Protein AF-A0A453CKX5-F1 (afdb_monomer_lite)

Secondary structure (DSSP, 8-state):
-----------------------PPPPP----------------EEEEEE-TT-TTTGGGHHHHHHHHHHTTEEEEEEE--STTTHHHHHHHHHH-TTEEEEE---GGGGGG--TTHHHHHHHHHHH-TTPEEEEEEEE-STTGGGS-HHHHHHHHHHHHHHHHHTT--EEEEEES-HHHHHHHT-

InterPro domains:
  IPR001130 3'-5' ssDNA/RNA exonuclease TatD-like [PF01026] (46-186)
  IPR001130 3'-5' ssDNA/RNA exonuclease TatD-like [cd01310] (45-186)
  IPR032466 Metal-dependent hydrolase [SSF51556] (45-186)

Organism: Aegilops tauschii subsp. strangulata (NCBI:txid200361)

pLDDT: mean 85.38, std 22.74, range [30.98, 98.88]

Structure (mmCIF, N/CA/C/O backbone):
data_AF-A0A453CKX5-F1
#
_entry.id   AF-A0A453CKX5-F1
#
loop_
_atom_site.group_PDB
_atom_site.id
_atom_site.type_symbol
_atom_site.label_atom_id
_atom_site.label_alt_id
_atom_site.label_comp_id
_atom_site.label_asym_id
_atom_site.label_entity_id
_atom_site.label_seq_id
_atom_site.pdbx_PDB_ins_code
_atom_site.Cartn_x
_atom_site.Cartn_y
_atom_site.Cartn_z
_atom_site.occupancy
_atom_site.B_iso_or_equiv
_atom_site.auth_seq_id
_atom_site.auth_comp_id
_atom_site.auth_asym_id
_atom_site.auth_atom_id
_atom_site.pdbx_PDB_model_num
ATOM 1 N N . ARG A 1 1 ? 61.226 -10.630 -25.013 1.00 39.81 1 ARG A N 1
ATOM 2 C CA . ARG A 1 1 ? 61.732 -11.986 -25.335 1.00 39.81 1 ARG A CA 1
ATOM 3 C C . ARG A 1 1 ? 60.523 -12.729 -25.897 1.00 39.81 1 ARG A C 1
ATOM 5 O O . ARG A 1 1 ? 59.606 -12.939 -25.122 1.00 39.81 1 ARG A O 1
ATOM 12 N N . PHE A 1 2 ? 60.287 -12.655 -27.215 1.00 30.98 2 PHE A N 1
ATOM 13 C CA . PHE A 1 2 ? 60.670 -13.672 -28.228 1.00 30.98 2 PHE A CA 1
ATOM 14 C C . PHE A 1 2 ? 60.181 -15.068 -27.800 1.00 30.98 2 PHE A C 1
ATOM 16 O O . PHE A 1 2 ? 60.522 -15.472 -26.696 1.00 30.98 2 PHE A O 1
ATOM 23 N N . ALA A 1 3 ? 59.402 -15.845 -28.550 1.00 35.91 3 ALA A N 1
ATOM 24 C CA . ALA A 1 3 ? 59.099 -15.933 -29.985 1.00 35.91 3 ALA A CA 1
ATOM 25 C C . ALA A 1 3 ? 57.691 -16.584 -30.115 1.00 35.91 3 ALA A C 1
ATOM 27 O O . ALA A 1 3 ? 57.264 -17.260 -29.184 1.00 35.91 3 ALA A O 1
ATOM 28 N N . ASP A 1 4 ? 56.821 -16.290 -31.078 1.00 34.69 4 ASP A N 1
ATOM 29 C CA . ASP A 1 4 ? 56.919 -16.323 -32.545 1.00 34.69 4 ASP A CA 1
ATOM 30 C C . ASP A 1 4 ? 56.743 -17.736 -33.158 1.00 34.69 4 ASP A C 1
ATOM 32 O O . ASP A 1 4 ? 57.430 -18.683 -32.788 1.00 34.69 4 ASP A O 1
ATOM 36 N N . THR A 1 5 ? 55.773 -17.781 -34.083 1.00 35.19 5 THR A N 1
ATOM 37 C CA . THR A 1 5 ? 55.596 -18.625 -35.283 1.00 35.19 5 THR A CA 1
ATOM 38 C C . THR A 1 5 ? 55.630 -20.161 -35.237 1.00 35.19 5 THR A C 1
ATOM 40 O O . THR A 1 5 ? 56.613 -20.802 -34.892 1.00 35.19 5 THR A O 1
ATOM 43 N N . THR A 1 6 ? 54.599 -20.772 -35.838 1.00 34.50 6 THR A N 1
ATOM 44 C CA . THR A 1 6 ? 54.775 -21.490 -37.120 1.00 34.50 6 THR A CA 1
ATOM 45 C C . THR A 1 6 ? 53.438 -21.725 -37.827 1.00 34.50 6 THR A C 1
ATOM 47 O O . THR A 1 6 ? 52.453 -22.175 -37.248 1.00 34.50 6 THR A O 1
ATOM 50 N N . LEU A 1 7 ? 53.432 -21.357 -39.106 1.00 32.56 7 LEU A N 1
ATOM 51 C CA . LEU A 1 7 ? 52.372 -21.498 -40.094 1.00 32.56 7 LEU A CA 1
ATOM 52 C C . LEU A 1 7 ? 52.847 -22.525 -41.130 1.00 32.56 7 LEU A C 1
ATOM 54 O O . LEU A 1 7 ? 54.024 -22.522 -41.478 1.00 32.56 7 LEU A O 1
ATOM 58 N N . ALA A 1 8 ? 51.878 -23.269 -41.663 1.00 33.91 8 ALA A N 1
ATOM 59 C CA . ALA A 1 8 ? 51.849 -23.921 -42.973 1.00 33.91 8 ALA A CA 1
ATOM 60 C C . ALA A 1 8 ? 52.819 -25.083 -43.261 1.00 33.91 8 ALA A C 1
ATOM 62 O O . ALA A 1 8 ? 54.030 -24.917 -43.313 1.00 33.91 8 ALA A O 1
ATOM 63 N N . ASP A 1 9 ? 52.240 -26.216 -43.664 1.00 34.16 9 ASP A N 1
ATOM 64 C CA . ASP A 1 9 ? 52.677 -26.868 -44.897 1.00 34.16 9 ASP A CA 1
ATOM 65 C C . ASP A 1 9 ? 51.483 -27.535 -45.602 1.00 34.16 9 ASP A C 1
ATOM 67 O O . ASP A 1 9 ? 50.367 -27.622 -45.090 1.00 34.16 9 ASP A O 1
ATOM 71 N N . SER A 1 10 ? 51.727 -27.898 -46.842 1.00 32.69 10 SER A N 1
ATOM 72 C CA . SER A 1 10 ? 50.895 -27.755 -48.009 1.00 32.69 10 SER A CA 1
ATOM 73 C C . SER A 1 10 ? 50.654 -29.106 -48.677 1.00 32.69 10 SER A C 1
ATOM 75 O O . SER A 1 10 ? 51.338 -30.090 -48.424 1.00 32.69 10 SER A O 1
ATOM 77 N N . SER A 1 11 ? 49.741 -29.089 -49.649 1.00 33.56 11 SER A N 1
ATOM 78 C CA . SER A 1 11 ? 49.715 -29.981 -50.813 1.00 33.56 11 SER A CA 1
ATOM 79 C C . SER A 1 11 ? 49.353 -31.460 -50.592 1.00 33.56 11 SER A C 1
ATOM 81 O O . SER A 1 11 ? 50.118 -32.249 -50.059 1.00 33.56 11 SER A O 1
ATOM 83 N N . HIS A 1 12 ? 48.242 -31.888 -51.197 1.00 36.09 12 HIS A N 1
ATOM 84 C CA . HIS A 1 12 ? 48.311 -32.885 -52.272 1.00 36.09 12 HIS A CA 1
ATOM 85 C C . HIS A 1 12 ? 46.997 -32.932 -53.062 1.00 36.09 12 HIS A C 1
ATOM 87 O O . HIS A 1 12 ? 45.930 -33.239 -52.536 1.00 36.09 12 HIS A O 1
ATOM 93 N N . ARG A 1 13 ? 47.089 -32.628 -54.361 1.00 39.97 13 ARG A N 1
ATOM 94 C CA . ARG A 1 13 ? 46.093 -33.020 -55.364 1.00 39.97 13 ARG A CA 1
ATOM 95 C C . ARG A 1 13 ? 46.428 -34.433 -55.826 1.00 39.97 13 ARG A C 1
ATOM 97 O O . ARG A 1 13 ? 47.558 -34.679 -56.232 1.00 39.97 13 ARG A O 1
ATOM 104 N N . SER A 1 14 ? 45.431 -35.305 -55.909 1.00 39.34 14 SER A N 1
ATOM 105 C CA . SER A 1 14 ? 45.404 -36.350 -56.934 1.00 39.34 14 SER A CA 1
ATOM 106 C C . SER A 1 14 ? 43.957 -36.670 -57.320 1.00 39.34 14 SER A C 1
ATOM 108 O O . SER A 1 14 ? 43.086 -36.856 -56.476 1.00 39.34 14 SER A O 1
ATOM 110 N N . ASN A 1 15 ? 43.705 -36.642 -58.628 1.00 37.97 15 ASN A N 1
ATOM 111 C CA . ASN A 1 15 ? 42.495 -37.132 -59.284 1.00 37.97 15 ASN A CA 1
ATOM 112 C C . ASN A 1 15 ? 42.558 -38.660 -59.369 1.00 37.97 15 ASN A C 1
ATOM 114 O O . ASN A 1 15 ? 43.626 -39.156 -59.710 1.00 37.97 15 ASN A O 1
ATOM 118 N N . LEU A 1 16 ? 41.424 -39.367 -59.241 1.00 39.19 16 LEU A N 1
ATOM 119 C CA . LEU A 1 16 ? 41.146 -40.605 -59.993 1.00 39.19 16 LEU A CA 1
ATOM 120 C C . LEU A 1 16 ? 39.657 -41.024 -59.922 1.00 39.19 16 LEU A C 1
ATOM 122 O O . LEU A 1 16 ? 39.120 -41.354 -58.875 1.00 39.19 16 LEU A O 1
ATOM 126 N N . ARG A 1 17 ? 39.031 -40.959 -61.104 1.00 37.50 17 ARG A N 1
ATOM 127 C CA . ARG A 1 17 ? 37.978 -41.797 -61.722 1.00 37.50 17 ARG A CA 1
ATOM 128 C C . ARG A 1 17 ? 36.964 -42.584 -60.863 1.00 37.50 17 ARG A C 1
ATOM 130 O O . ARG A 1 17 ? 37.284 -43.582 -60.237 1.00 37.50 17 ARG A O 1
ATOM 137 N N . ALA A 1 18 ? 35.702 -42.195 -61.074 1.00 39.00 18 ALA A N 1
ATOM 138 C CA . ALA A 1 18 ? 34.523 -42.990 -61.456 1.00 39.00 18 ALA A CA 1
ATOM 139 C C . ALA A 1 18 ? 34.478 -44.497 -61.120 1.00 39.00 18 ALA A C 1
ATOM 141 O O . ALA A 1 18 ? 35.123 -45.314 -61.774 1.00 39.00 18 ALA A O 1
ATOM 142 N N . GLY A 1 19 ? 33.548 -44.847 -60.226 1.00 37.56 19 GLY A N 1
ATOM 143 C CA . GLY A 1 19 ? 32.952 -46.174 -60.090 1.00 37.56 19 GLY A CA 1
ATOM 144 C C . GLY A 1 19 ? 31.438 -46.033 -59.919 1.00 37.56 19 GLY A C 1
ATOM 145 O O . GLY A 1 19 ? 30.967 -45.356 -59.009 1.00 37.56 19 GLY A O 1
ATOM 146 N N . SER A 1 20 ? 30.681 -46.622 -60.839 1.00 44.03 20 SER A N 1
ATOM 147 C CA . SER A 1 20 ? 29.222 -46.679 -60.870 1.00 44.03 20 SER A CA 1
ATOM 148 C C . SER A 1 20 ? 28.692 -47.676 -59.833 1.00 44.03 20 SER A C 1
ATOM 150 O O . SER A 1 20 ? 28.814 -48.886 -60.004 1.00 44.03 20 SER A O 1
ATOM 152 N N . GLY A 1 21 ? 28.068 -47.169 -58.769 1.00 40.91 21 GLY A N 1
ATOM 153 C CA . GLY A 1 21 ? 27.346 -47.966 -57.775 1.00 40.91 21 GLY A CA 1
ATOM 154 C C . GLY A 1 21 ? 25.851 -47.661 -57.821 1.00 40.91 21 GLY A C 1
ATOM 155 O O . GLY A 1 21 ? 25.441 -46.533 -57.560 1.00 40.91 21 GLY A O 1
ATOM 156 N N . HIS A 1 22 ? 25.041 -48.661 -58.169 1.00 48.62 22 HIS A N 1
ATOM 157 C CA . HIS A 1 22 ? 23.587 -48.622 -58.024 1.00 48.62 22 HIS A CA 1
ATOM 158 C C . HIS A 1 22 ? 23.237 -48.603 -56.528 1.00 48.62 22 HIS A C 1
ATOM 160 O O . HIS A 1 22 ? 23.384 -49.615 -55.848 1.00 48.62 22 HIS A O 1
ATOM 166 N N . GLY A 1 23 ? 22.799 -47.450 -56.020 1.00 39.69 23 GLY A N 1
ATOM 167 C CA . GLY A 1 23 ? 22.287 -47.283 -54.660 1.00 39.69 23 GLY A CA 1
ATOM 168 C C . GLY A 1 23 ? 20.792 -46.990 -54.700 1.00 39.69 23 GLY A C 1
ATOM 169 O O . GLY A 1 23 ? 20.375 -45.936 -55.171 1.00 39.69 23 GLY A O 1
ATOM 170 N N . SER A 1 24 ? 19.995 -47.945 -54.231 1.00 47.75 24 SER A N 1
ATOM 171 C CA . SER A 1 24 ? 18.551 -47.841 -54.017 1.00 47.75 24 SER A CA 1
ATOM 172 C C . SER A 1 24 ? 18.185 -46.592 -53.210 1.00 47.75 24 SER A C 1
ATOM 174 O O . SER A 1 24 ? 18.725 -46.378 -52.124 1.00 47.75 24 SER A O 1
ATOM 176 N N . SER A 1 25 ? 17.255 -45.783 -53.719 1.00 49.22 25 SER A N 1
ATOM 177 C CA . SER A 1 25 ? 16.706 -44.629 -53.003 1.00 49.22 25 SER A CA 1
ATOM 178 C C . SER A 1 25 ? 16.026 -45.062 -51.692 1.00 49.22 25 SER A C 1
ATOM 180 O O . SER A 1 25 ? 15.344 -46.091 -51.683 1.00 49.22 25 SER A O 1
ATOM 182 N N . PRO A 1 26 ? 16.171 -44.306 -50.588 1.00 55.50 26 PRO A N 1
ATOM 183 C CA . PRO A 1 26 ? 15.410 -44.561 -49.370 1.00 55.50 26 PRO A CA 1
ATOM 184 C C . PRO A 1 26 ? 13.920 -44.244 -49.605 1.00 55.50 26 PRO A C 1
ATOM 186 O O . PRO A 1 26 ? 13.600 -43.447 -50.494 1.00 55.50 26 PRO A O 1
ATOM 189 N N . PRO A 1 27 ? 12.990 -44.845 -48.838 1.00 48.53 27 PRO A N 1
ATOM 190 C CA . PRO A 1 27 ? 11.574 -44.526 -48.966 1.00 48.53 27 PRO A CA 1
ATOM 191 C C . PRO A 1 27 ? 11.321 -43.067 -48.548 1.00 48.53 27 PRO A C 1
ATOM 193 O O . PRO A 1 27 ? 12.076 -42.519 -47.739 1.00 48.53 27 PRO A O 1
ATOM 196 N N . PRO A 1 28 ? 10.269 -42.417 -49.073 1.00 46.72 28 PRO A N 1
ATOM 197 C CA . PRO A 1 28 ? 9.946 -41.051 -48.692 1.00 46.72 28 PRO A CA 1
ATOM 198 C C . PRO A 1 28 ? 9.572 -40.993 -47.207 1.00 46.72 28 PRO A C 1
ATOM 200 O O . PRO A 1 28 ? 8.658 -41.680 -46.749 1.00 46.72 28 PRO A O 1
ATOM 203 N N . THR A 1 29 ? 10.270 -40.144 -46.454 1.00 49.12 29 THR A N 1
ATOM 204 C CA . THR A 1 29 ? 9.880 -39.771 -45.095 1.00 49.12 29 THR A CA 1
ATOM 205 C C . THR A 1 29 ? 8.545 -39.035 -45.165 1.00 49.12 29 THR A C 1
ATOM 207 O O . THR A 1 29 ? 8.463 -37.938 -45.717 1.00 49.12 29 THR A O 1
ATOM 210 N N . ILE A 1 30 ? 7.486 -39.630 -44.613 1.00 49.38 30 ILE A N 1
ATOM 211 C CA . ILE A 1 30 ? 6.219 -38.929 -44.397 1.00 49.38 30 ILE A CA 1
ATOM 212 C C . ILE A 1 30 ? 6.459 -37.914 -43.278 1.00 49.38 30 ILE A C 1
ATOM 214 O O . ILE A 1 30 ? 6.489 -38.262 -42.098 1.00 49.38 30 ILE A O 1
ATOM 218 N N . THR A 1 31 ? 6.647 -36.649 -43.644 1.00 50.66 31 THR A N 1
ATOM 219 C CA . THR A 1 31 ? 6.574 -35.543 -42.690 1.00 50.66 31 THR A CA 1
ATOM 220 C C . THR A 1 31 ? 5.117 -35.402 -42.271 1.00 50.66 31 THR A C 1
ATOM 222 O O . THR A 1 31 ? 4.288 -34.912 -43.038 1.00 50.66 31 THR A O 1
ATOM 225 N N . MET A 1 32 ? 4.787 -35.844 -41.058 1.00 44.88 32 MET A N 1
ATOM 226 C CA . MET A 1 32 ? 3.526 -35.476 -40.420 1.00 44.88 32 MET A CA 1
ATOM 227 C C . MET A 1 32 ? 3.537 -33.957 -40.244 1.00 44.88 32 MET A C 1
ATOM 229 O O . MET A 1 32 ? 4.261 -33.431 -39.398 1.00 44.88 32 MET A O 1
ATOM 233 N N . ALA A 1 33 ? 2.773 -33.239 -41.066 1.00 55.50 33 ALA A N 1
ATOM 234 C CA . ALA A 1 33 ? 2.513 -31.830 -40.833 1.00 55.50 33 ALA A CA 1
ATOM 235 C C . ALA A 1 33 ? 1.836 -31.710 -39.463 1.00 55.50 33 ALA A C 1
ATOM 237 O O . ALA A 1 33 ? 0.718 -32.192 -39.271 1.00 55.50 33 ALA A O 1
ATOM 238 N N . GLN A 1 34 ? 2.527 -31.110 -38.493 1.00 49.81 34 GLN A N 1
ATOM 239 C CA . GLN A 1 34 ? 1.886 -30.702 -37.253 1.00 49.81 34 GLN A CA 1
ATOM 240 C C . GLN A 1 34 ? 0.772 -29.728 -37.634 1.00 49.81 34 GLN A C 1
ATOM 242 O O . GLN A 1 34 ? 1.029 -28.686 -38.239 1.00 49.81 34 GLN A O 1
ATOM 247 N N . ALA A 1 35 ? -0.472 -30.096 -37.317 1.00 53.75 35 ALA A N 1
ATOM 248 C CA . ALA A 1 35 ? -1.590 -29.169 -37.389 1.00 53.75 35 ALA A CA 1
ATOM 249 C C . ALA A 1 35 ? -1.187 -27.890 -36.638 1.00 53.75 35 ALA A C 1
ATOM 251 O O . ALA A 1 35 ? -0.563 -28.013 -35.578 1.00 53.75 35 ALA A O 1
ATOM 252 N N . PRO A 1 36 ? -1.496 -26.685 -37.154 1.00 47.75 36 PRO A N 1
ATOM 253 C CA . PRO A 1 36 ? -1.182 -25.460 -36.444 1.00 47.75 36 PRO A CA 1
ATOM 254 C C . PRO A 1 36 ? -1.878 -25.544 -35.091 1.00 47.75 36 PRO A C 1
ATOM 256 O O . PRO A 1 36 ? -3.106 -25.475 -35.002 1.00 47.75 36 PRO A O 1
ATOM 259 N N . GLY A 1 37 ? -1.083 -25.779 -34.043 1.00 51.81 37 GLY A N 1
ATOM 260 C CA . GLY A 1 37 ? -1.556 -25.732 -32.677 1.00 51.81 37 GLY A CA 1
ATOM 261 C C . GLY A 1 37 ? -2.210 -24.376 -32.534 1.00 51.81 37 GLY A C 1
ATOM 262 O O . GLY A 1 37 ? -1.555 -23.356 -32.744 1.00 51.81 37 GLY A O 1
ATOM 263 N N . ARG A 1 38 ? -3.524 -24.373 -32.296 1.00 52.28 38 ARG A N 1
ATOM 264 C CA . ARG A 1 38 ? -4.296 -23.164 -32.034 1.00 52.28 38 ARG A CA 1
ATOM 265 C C . ARG A 1 38 ? -3.499 -22.405 -30.985 1.00 52.28 38 ARG A C 1
ATOM 267 O O . ARG A 1 38 ? -3.404 -22.898 -29.863 1.00 52.28 38 ARG A O 1
ATOM 274 N N . ALA A 1 39 ? -2.851 -21.305 -31.375 1.00 57.59 39 ALA A N 1
ATOM 275 C CA . ALA A 1 39 ? -2.079 -20.499 -30.449 1.00 57.59 39 ALA A CA 1
ATOM 276 C C . ALA A 1 39 ? -3.055 -20.158 -29.332 1.00 57.59 39 ALA A C 1
ATOM 278 O O . ALA A 1 39 ? -4.039 -19.449 -29.565 1.00 57.59 39 ALA A O 1
ATOM 279 N N . ALA A 1 40 ? -2.878 -20.784 -28.167 1.00 57.72 40 ALA A N 1
ATOM 280 C CA . ALA A 1 40 ? -3.646 -20.419 -27.002 1.00 57.72 40 ALA A CA 1
ATOM 281 C C . ALA A 1 40 ? -3.410 -18.920 -26.877 1.00 57.72 40 ALA A C 1
ATOM 283 O O . ALA A 1 40 ? -2.256 -18.496 -26.826 1.00 57.72 40 ALA A O 1
ATOM 284 N N . SER A 1 41 ? -4.476 -18.122 -26.968 1.00 60.62 41 SER A N 1
ATOM 285 C CA . SER A 1 41 ? -4.398 -16.699 -26.664 1.00 60.62 41 SER A CA 1
ATOM 286 C C . SER A 1 41 ? -3.703 -16.620 -25.315 1.00 60.62 41 SER A C 1
ATOM 288 O O . SER A 1 41 ? -4.296 -17.037 -24.321 1.00 60.62 41 SER A O 1
ATOM 290 N N . ALA A 1 42 ? -2.429 -16.224 -25.302 1.00 71.69 42 ALA A N 1
ATOM 291 C CA . ALA A 1 42 ? -1.626 -16.265 -24.095 1.00 71.69 42 ALA A CA 1
ATOM 292 C C . ALA A 1 42 ? -2.324 -15.348 -23.096 1.00 71.69 42 ALA A C 1
ATOM 294 O O . ALA A 1 42 ? -2.422 -14.140 -23.324 1.00 71.69 42 ALA A O 1
ATOM 295 N N . VAL A 1 43 ? -2.917 -15.941 -22.058 1.00 78.81 43 VAL A N 1
ATOM 296 C CA . VAL A 1 43 ? -3.619 -15.182 -21.029 1.00 78.81 43 VAL A CA 1
ATOM 297 C C . VAL A 1 43 ? -2.579 -14.265 -20.406 1.00 78.81 43 VAL A C 1
ATOM 299 O O . VAL A 1 43 ? -1.586 -14.737 -19.857 1.00 78.81 43 VAL A O 1
ATOM 302 N N . ARG A 1 44 ? -2.778 -12.953 -20.541 1.00 90.69 44 ARG A N 1
ATOM 303 C CA . ARG A 1 44 ? -1.949 -11.971 -19.849 1.00 90.69 44 ARG A CA 1
ATOM 304 C C . ARG A 1 44 ? -2.479 -11.818 -18.435 1.00 90.69 44 ARG A C 1
ATOM 306 O O . ARG A 1 44 ? -3.615 -11.390 -18.252 1.00 90.69 44 ARG A O 1
ATOM 313 N N . LEU A 1 45 ? -1.659 -12.198 -17.465 1.00 96.75 45 LEU A N 1
ATOM 314 C CA . LEU A 1 45 ? -1.958 -12.073 -16.045 1.00 96.75 45 LEU A CA 1
ATOM 315 C C . LEU A 1 45 ? -1.461 -10.725 -15.513 1.00 96.75 45 LEU A C 1
ATOM 317 O O . LEU A 1 45 ? -0.507 -10.145 -16.037 1.00 96.75 45 LEU A O 1
ATOM 321 N N . PHE A 1 46 ? -2.115 -10.252 -14.460 1.00 97.19 46 PHE A N 1
ATOM 322 C CA . PHE A 1 46 ? -1.723 -9.095 -13.666 1.00 97.19 46 PHE A CA 1
ATOM 323 C C . PHE A 1 46 ? -1.517 -9.590 -12.238 1.00 97.19 46 PHE A C 1
ATOM 325 O O . PHE A 1 46 ? -2.459 -10.120 -11.648 1.00 97.19 46 PHE A O 1
ATOM 332 N N . ASP A 1 47 ? -0.304 -9.464 -11.706 1.00 97.62 47 ASP A N 1
ATOM 333 C CA . ASP A 1 47 ? -0.099 -9.677 -10.277 1.00 97.62 47 ASP A CA 1
ATOM 334 C C . ASP A 1 47 ? -0.634 -8.447 -9.541 1.00 97.62 47 ASP A C 1
ATOM 336 O O . ASP A 1 47 ? -0.061 -7.358 -9.620 1.00 97.62 47 ASP A O 1
ATOM 340 N N . ALA A 1 48 ? -1.793 -8.618 -8.907 1.00 97.25 48 ALA A N 1
ATOM 341 C CA . ALA A 1 48 ? -2.551 -7.516 -8.340 1.00 97.25 48 ALA A CA 1
ATOM 342 C C . ALA A 1 48 ? -1.981 -6.974 -7.033 1.00 97.25 48 ALA A C 1
ATOM 344 O O . ALA A 1 48 ? -2.376 -5.880 -6.630 1.00 97.25 48 ALA A O 1
ATOM 345 N N . HIS A 1 49 ? -1.092 -7.720 -6.376 1.00 98.31 49 HIS A N 1
ATOM 346 C CA . HIS A 1 49 ? -0.531 -7.309 -5.101 1.00 98.31 49 HIS A CA 1
ATOM 347 C C . HIS A 1 49 ? 0.698 -8.154 -4.745 1.00 98.31 49 HIS A C 1
ATOM 349 O O . HIS A 1 49 ? 0.578 -9.322 -4.374 1.00 98.31 49 HIS A O 1
ATOM 355 N N . CYS A 1 50 ? 1.883 -7.547 -4.784 1.00 98.19 50 CYS A N 1
ATOM 356 C CA . CYS A 1 50 ? 3.124 -8.186 -4.350 1.00 98.19 50 CYS A CA 1
ATOM 357 C C . CYS A 1 50 ? 4.067 -7.195 -3.643 1.00 98.19 50 CYS A C 1
ATOM 359 O O . CYS A 1 50 ? 3.894 -5.982 -3.746 1.00 98.19 50 CYS A O 1
ATOM 361 N N . HIS A 1 51 ? 5.086 -7.716 -2.949 1.00 98.25 51 HIS A N 1
ATOM 362 C CA . HIS A 1 51 ? 6.113 -6.925 -2.249 1.00 98.25 51 HIS A CA 1
ATOM 363 C C . HIS A 1 51 ? 7.513 -7.344 -2.703 1.00 98.25 51 HIS A C 1
ATOM 365 O O . HIS A 1 51 ? 8.280 -7.964 -1.969 1.00 98.25 51 HIS A O 1
ATOM 371 N N . LEU A 1 52 ? 7.843 -7.069 -3.963 1.00 97.94 52 LEU A N 1
ATOM 372 C CA . LEU A 1 52 ? 9.126 -7.472 -4.544 1.00 97.94 52 LEU A CA 1
ATOM 373 C C . LEU A 1 52 ? 10.324 -6.748 -3.909 1.00 97.94 52 LEU A C 1
ATOM 375 O O . LEU A 1 52 ? 11.439 -7.266 -3.950 1.00 97.94 52 LEU A O 1
ATOM 379 N N . GLN A 1 53 ? 10.097 -5.586 -3.292 1.00 97.31 53 GLN A N 1
ATOM 380 C CA . GLN A 1 53 ? 11.100 -4.834 -2.539 1.00 97.31 53 GLN A CA 1
ATOM 381 C C . GLN A 1 53 ? 11.417 -5.435 -1.161 1.00 97.31 53 GLN A C 1
ATOM 383 O O . GLN A 1 53 ? 12.350 -4.976 -0.504 1.00 97.31 53 GLN A O 1
ATOM 388 N N . ASP A 1 54 ? 10.650 -6.429 -0.702 1.00 97.31 54 ASP A N 1
ATOM 389 C CA . ASP A 1 54 ? 10.832 -7.021 0.621 1.00 97.31 54 ASP A CA 1
ATOM 390 C C . ASP A 1 54 ? 12.256 -7.593 0.775 1.00 97.31 54 ASP A C 1
ATOM 392 O O . ASP A 1 54 ? 12.691 -8.386 -0.071 1.00 97.31 54 ASP A O 1
ATOM 396 N N . PRO A 1 55 ? 12.990 -7.265 1.858 1.00 96.12 55 PRO A N 1
ATOM 397 C CA . PRO A 1 55 ? 14.373 -7.703 2.050 1.00 96.12 55 PRO A CA 1
ATOM 398 C C . PRO A 1 55 ? 14.587 -9.218 1.950 1.00 96.12 55 PRO A C 1
ATOM 400 O O . PRO A 1 55 ? 15.671 -9.663 1.575 1.00 96.12 55 PRO A O 1
ATOM 403 N N . ARG A 1 56 ? 13.562 -10.025 2.257 1.00 96.50 56 ARG A N 1
ATOM 404 C CA . ARG A 1 56 ? 13.614 -11.493 2.175 1.00 96.50 56 ARG A CA 1
ATOM 405 C C . ARG A 1 56 ? 13.771 -11.993 0.741 1.00 96.50 56 ARG A C 1
ATOM 407 O O . ARG A 1 56 ? 14.292 -13.089 0.547 1.00 96.50 56 ARG A O 1
ATOM 414 N N . ILE A 1 57 ? 13.317 -11.222 -0.250 1.00 96.38 57 ILE A N 1
ATOM 415 C CA . ILE A 1 57 ? 13.326 -11.611 -1.669 1.00 96.38 57 ILE A CA 1
ATOM 416 C C . ILE A 1 57 ? 13.943 -10.566 -2.605 1.00 96.38 57 ILE A C 1
ATOM 418 O O . ILE A 1 57 ? 14.119 -10.868 -3.783 1.00 96.38 57 ILE A O 1
ATOM 422 N N . ALA A 1 58 ? 14.331 -9.386 -2.113 1.00 95.19 58 ALA A N 1
ATOM 423 C CA . ALA A 1 58 ? 14.833 -8.274 -2.924 1.00 95.19 58 ALA A CA 1
ATOM 424 C C . ALA A 1 58 ? 15.986 -8.680 -3.861 1.00 95.19 58 ALA A C 1
ATOM 426 O O . ALA A 1 58 ? 15.983 -8.344 -5.043 1.00 95.19 58 ALA A O 1
ATOM 427 N N . ALA A 1 59 ? 16.931 -9.496 -3.377 1.00 96.12 59 ALA A N 1
ATOM 428 C CA . ALA A 1 59 ? 18.041 -9.997 -4.195 1.00 96.12 59 ALA A CA 1
ATOM 429 C C . ALA A 1 59 ? 17.588 -10.907 -5.358 1.00 96.12 59 ALA A C 1
ATOM 431 O O . ALA A 1 59 ? 18.267 -11.001 -6.381 1.00 96.12 59 ALA A O 1
ATOM 432 N N . ALA A 1 60 ? 16.444 -11.580 -5.214 1.00 97.12 60 ALA A N 1
ATOM 433 C CA . ALA A 1 60 ? 15.849 -12.442 -6.231 1.00 97.12 60 ALA A CA 1
ATOM 434 C C . ALA A 1 60 ? 14.792 -11.722 -7.088 1.00 97.12 60 ALA A C 1
ATOM 436 O O . ALA A 1 60 ? 14.407 -12.245 -8.133 1.00 97.12 60 ALA A O 1
ATOM 437 N N . ALA A 1 61 ? 14.332 -10.527 -6.706 1.00 96.44 61 ALA A N 1
ATOM 438 C CA . ALA A 1 61 ? 13.247 -9.829 -7.396 1.00 96.44 61 ALA A CA 1
ATOM 439 C C . ALA A 1 61 ? 13.477 -9.677 -8.916 1.00 96.44 61 ALA A C 1
ATOM 441 O O . ALA A 1 61 ? 12.581 -10.052 -9.677 1.00 96.44 61 ALA A O 1
ATOM 442 N N . PRO A 1 62 ? 14.671 -9.285 -9.417 1.00 95.25 62 PRO A N 1
ATOM 443 C CA . PRO A 1 62 ? 14.889 -9.177 -10.860 1.00 95.25 62 PRO A CA 1
ATOM 444 C C . PRO A 1 62 ? 14.736 -10.506 -11.613 1.00 95.25 62 PRO A C 1
ATOM 446 O O . PRO A 1 62 ? 14.286 -10.518 -12.761 1.00 95.25 62 PRO A O 1
ATOM 449 N N . SER A 1 63 ? 15.127 -11.639 -11.015 1.00 96.69 63 SER A N 1
ATOM 450 C CA . SER A 1 63 ? 14.961 -12.953 -11.652 1.00 96.69 63 SER A CA 1
ATOM 451 C C . SER A 1 63 ? 13.515 -13.441 -11.576 1.00 96.69 63 SER A C 1
ATOM 453 O O . SER A 1 63 ? 13.024 -13.987 -12.566 1.00 96.69 63 SER A O 1
ATOM 455 N N . LEU A 1 64 ? 12.817 -13.171 -10.469 1.00 96.69 64 LEU A N 1
ATOM 456 C CA . LEU A 1 64 ? 11.391 -13.460 -10.303 1.00 96.69 64 LEU A CA 1
ATOM 457 C C . LEU A 1 64 ? 10.539 -12.702 -11.328 1.00 96.69 64 LEU A C 1
ATOM 459 O O .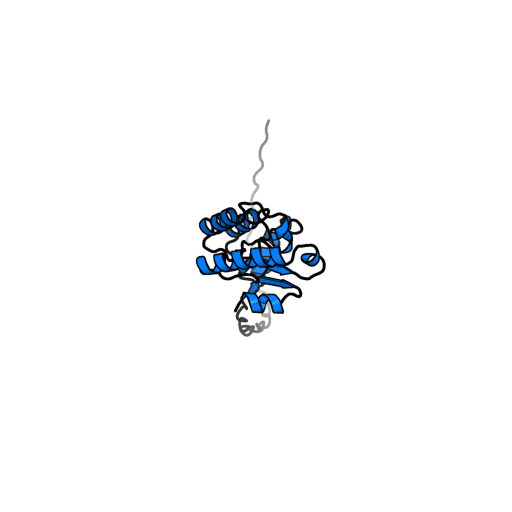 LEU A 1 64 ? 9.732 -13.325 -12.013 1.00 96.69 64 LEU A O 1
ATOM 463 N N . ILE A 1 65 ? 10.780 -11.399 -11.518 1.00 95.75 65 ILE A N 1
ATOM 464 C CA . ILE A 1 65 ? 10.074 -10.574 -12.515 1.00 95.75 65 ILE A CA 1
ATOM 465 C C . ILE A 1 65 ? 10.251 -11.159 -13.919 1.00 95.75 65 ILE A C 1
ATOM 467 O O . ILE A 1 65 ? 9.273 -11.323 -14.652 1.00 95.75 65 ILE A O 1
ATOM 471 N N . ARG A 1 66 ? 11.484 -11.526 -14.302 1.00 94.94 66 ARG A N 1
ATOM 472 C CA . ARG A 1 66 ? 11.755 -12.134 -15.618 1.00 94.94 66 ARG A CA 1
ATOM 473 C C . ARG A 1 66 ? 11.033 -13.469 -15.793 1.00 94.94 66 ARG A C 1
ATOM 475 O O . ARG A 1 66 ? 10.419 -13.687 -16.836 1.00 94.94 66 ARG A O 1
ATOM 482 N N . ALA A 1 67 ? 11.091 -14.346 -14.791 1.00 95.75 67 ALA A N 1
ATOM 483 C CA . ALA A 1 67 ? 10.448 -15.658 -14.843 1.00 95.75 67 ALA A CA 1
ATOM 484 C C . ALA A 1 67 ? 8.914 -15.551 -14.909 1.00 95.75 67 ALA A C 1
ATOM 486 O O . ALA A 1 67 ? 8.278 -16.224 -15.724 1.00 95.75 67 ALA A O 1
ATOM 487 N N . ALA A 1 68 ? 8.321 -14.663 -14.109 1.00 95.69 68 ALA A N 1
ATOM 488 C CA . ALA A 1 68 ? 6.887 -14.392 -14.119 1.00 95.69 68 ALA A CA 1
ATOM 489 C C . ALA A 1 68 ? 6.439 -13.777 -15.456 1.00 95.69 68 ALA A C 1
ATOM 491 O O . ALA A 1 68 ? 5.448 -14.222 -16.038 1.00 95.69 68 ALA A O 1
ATOM 492 N N . THR A 1 69 ? 7.221 -12.842 -16.007 1.00 94.06 69 THR A N 1
ATOM 493 C CA . THR A 1 69 ? 6.959 -12.248 -17.329 1.00 94.06 69 THR A CA 1
ATOM 494 C C . THR A 1 69 ? 6.980 -13.301 -18.437 1.00 94.06 69 THR A C 1
ATOM 496 O O . THR A 1 69 ? 6.062 -13.359 -19.254 1.00 94.06 69 THR A O 1
ATOM 499 N N . ALA A 1 70 ? 7.979 -14.191 -18.436 1.00 93.44 70 ALA A N 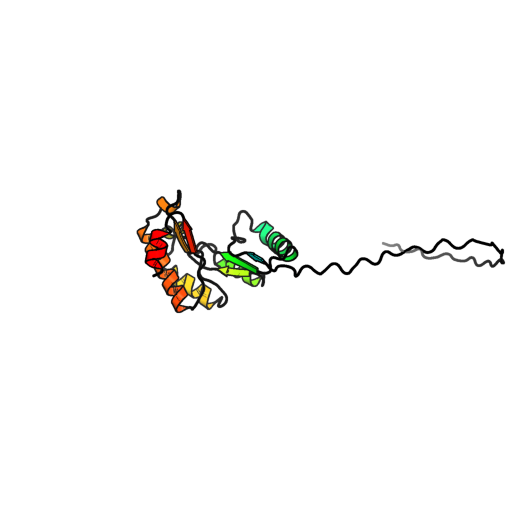1
ATOM 500 C CA . ALA A 1 70 ? 8.068 -15.302 -19.387 1.00 93.44 70 ALA A CA 1
ATOM 501 C C . ALA A 1 70 ? 6.899 -16.299 -19.265 1.00 93.44 70 ALA A C 1
ATOM 503 O O . ALA A 1 70 ? 6.579 -16.994 -20.227 1.00 93.44 70 ALA A O 1
ATOM 504 N N . SER A 1 71 ? 6.243 -16.336 -18.103 1.00 94.00 71 SER A N 1
ATOM 505 C CA . SER A 1 71 ? 5.083 -17.188 -17.817 1.00 94.00 71 SER A CA 1
ATOM 506 C C . SER A 1 71 ? 3.736 -16.499 -18.089 1.00 94.00 71 SER A C 1
ATOM 508 O O . SER A 1 71 ? 2.690 -17.101 -17.860 1.00 94.00 71 SER A O 1
ATOM 510 N N . GLY A 1 72 ? 3.738 -15.255 -18.587 1.00 94.75 72 GLY A N 1
ATOM 511 C CA . GLY A 1 72 ? 2.529 -14.523 -18.982 1.00 94.75 72 GLY A CA 1
ATOM 512 C C . GLY A 1 72 ? 2.059 -13.435 -18.011 1.00 94.75 72 GLY A C 1
ATOM 513 O O . GLY A 1 72 ? 1.040 -12.798 -18.285 1.00 94.75 72 GLY A O 1
ATOM 514 N N . VAL A 1 73 ? 2.779 -13.166 -16.914 1.00 96.88 73 VAL A N 1
ATOM 515 C CA . VAL A 1 73 ? 2.480 -12.028 -16.024 1.00 96.88 73 VAL A CA 1
ATOM 516 C C . VAL A 1 73 ? 2.975 -10.735 -16.671 1.00 96.88 73 VAL A C 1
ATOM 518 O O . VAL A 1 73 ? 4.170 -10.484 -16.763 1.00 96.88 73 VAL A O 1
ATOM 521 N N . GLY A 1 74 ? 2.055 -9.916 -17.175 1.00 95.44 74 GLY A N 1
ATOM 522 C CA . GLY A 1 74 ? 2.396 -8.715 -17.939 1.00 95.44 74 GLY A CA 1
ATOM 523 C C . GLY A 1 74 ? 2.700 -7.485 -17.084 1.00 95.44 74 GLY A C 1
ATOM 524 O O . GLY A 1 74 ? 3.318 -6.540 -17.586 1.00 95.44 74 GLY A O 1
ATOM 525 N N . ARG A 1 75 ? 2.225 -7.464 -15.835 1.00 97.19 75 ARG A N 1
ATOM 526 C CA . ARG A 1 75 ? 2.336 -6.334 -14.909 1.00 97.19 75 ARG A CA 1
ATOM 527 C C . ARG A 1 75 ? 2.247 -6.790 -13.451 1.00 97.19 75 ARG A C 1
ATOM 529 O O . ARG A 1 75 ? 1.640 -7.826 -13.180 1.00 97.19 75 ARG A O 1
ATOM 536 N N . PHE A 1 76 ? 2.800 -5.975 -12.556 1.00 98.44 76 PHE A N 1
ATOM 537 C CA . PHE A 1 76 ? 2.854 -6.212 -11.113 1.00 98.44 76 PHE A CA 1
ATOM 538 C C . PHE A 1 76 ? 2.489 -4.929 -10.369 1.00 98.44 76 PHE A C 1
ATOM 540 O O . PHE A 1 76 ? 3.127 -3.906 -10.600 1.00 98.44 76 PHE A O 1
ATOM 547 N N . ALA A 1 77 ? 1.507 -4.967 -9.473 1.00 98.56 77 ALA A N 1
ATOM 548 C CA . ALA A 1 77 ? 1.315 -3.913 -8.483 1.00 98.56 77 ALA A CA 1
ATOM 549 C C . ALA A 1 77 ? 2.221 -4.202 -7.279 1.00 98.56 77 ALA A C 1
ATOM 551 O O . ALA A 1 77 ? 1.986 -5.154 -6.527 1.00 98.56 77 ALA A O 1
ATOM 552 N N . VAL A 1 78 ? 3.291 -3.419 -7.138 1.00 98.69 78 VAL A N 1
ATOM 553 C CA . VAL A 1 78 ? 4.265 -3.581 -6.052 1.00 98.69 78 VAL A CA 1
ATOM 554 C C . VAL A 1 78 ? 3.922 -2.597 -4.945 1.00 98.69 78 VAL A C 1
ATOM 556 O O . VAL A 1 78 ? 3.988 -1.388 -5.154 1.00 98.69 78 VAL A O 1
ATOM 559 N N . ASN A 1 79 ? 3.544 -3.119 -3.780 1.00 98.69 79 ASN A N 1
ATOM 560 C CA . ASN A 1 79 ? 2.992 -2.330 -2.686 1.00 98.69 79 ASN A CA 1
ATOM 561 C C . ASN A 1 79 ? 4.073 -1.982 -1.673 1.00 98.69 79 ASN A C 1
ATOM 563 O O . ASN A 1 79 ? 4.593 -2.868 -0.987 1.00 98.69 79 ASN A O 1
ATOM 567 N N . GLY A 1 80 ? 4.383 -0.690 -1.576 1.00 98.44 80 GLY A N 1
ATOM 568 C CA . GLY A 1 80 ? 5.069 -0.131 -0.423 1.00 98.44 80 GLY A CA 1
ATOM 569 C C . GLY A 1 80 ? 4.173 -0.208 0.807 1.00 98.44 80 GLY A C 1
ATOM 570 O O . GLY A 1 80 ? 2.947 -0.198 0.699 1.00 98.44 80 GLY A O 1
ATOM 571 N N . THR A 1 81 ? 4.798 -0.310 1.969 1.00 98.38 81 THR A N 1
ATOM 572 C CA . THR A 1 81 ? 4.113 -0.541 3.244 1.00 98.38 81 THR A CA 1
ATOM 573 C C . THR A 1 81 ? 4.353 0.588 4.241 1.00 98.38 81 THR A C 1
ATOM 575 O O . THR A 1 81 ? 3.546 0.781 5.152 1.00 98.38 81 THR A O 1
ATOM 578 N N . SER A 1 82 ? 5.450 1.340 4.098 1.00 98.50 82 SER A N 1
ATOM 579 C CA . SER A 1 82 ? 5.828 2.417 5.018 1.00 98.50 82 SER A CA 1
ATOM 580 C C . SER A 1 82 ? 6.787 3.418 4.368 1.00 98.50 82 SER A C 1
ATOM 582 O O . SER A 1 82 ? 7.410 3.136 3.348 1.00 98.50 82 SER A O 1
ATOM 584 N N . GLU A 1 83 ? 7.012 4.563 5.017 1.00 98.50 83 GLU A N 1
ATOM 585 C CA . GLU A 1 83 ? 7.996 5.572 4.576 1.00 98.50 83 GLU A CA 1
ATOM 586 C C . GLU A 1 83 ? 9.393 4.978 4.297 1.00 98.50 83 GLU A C 1
ATOM 588 O O . GLU A 1 83 ? 10.154 5.481 3.467 1.00 98.50 83 GLU A O 1
ATOM 593 N N . LYS A 1 84 ? 9.725 3.864 4.962 1.00 98.12 84 LYS A N 1
ATOM 594 C CA . LYS A 1 84 ? 11.012 3.174 4.841 1.00 98.12 84 LYS A CA 1
ATOM 595 C C . LYS A 1 84 ? 11.189 2.427 3.522 1.00 98.12 84 LYS A C 1
ATOM 597 O O . LYS A 1 84 ? 12.332 2.159 3.173 1.00 98.12 84 LYS A O 1
ATOM 602 N N . ASP A 1 85 ? 10.125 2.067 2.802 1.00 98.31 85 ASP A N 1
ATOM 603 C CA . ASP A 1 85 ? 10.227 1.223 1.600 1.00 98.31 85 ASP A CA 1
ATOM 604 C C . ASP A 1 85 ? 9.695 1.866 0.311 1.00 98.31 85 ASP A C 1
ATOM 606 O O . ASP A 1 85 ? 10.000 1.373 -0.776 1.00 98.31 85 ASP A O 1
ATOM 610 N N . TRP A 1 86 ? 9.006 3.009 0.386 1.00 98.69 86 TRP A N 1
ATOM 611 C CA . TRP A 1 86 ? 8.488 3.706 -0.800 1.00 98.69 86 TRP A CA 1
ATOM 612 C C . TRP A 1 86 ? 9.574 4.042 -1.830 1.00 98.69 86 TRP A C 1
ATOM 614 O O . TRP A 1 86 ? 9.371 3.865 -3.031 1.00 98.69 86 TRP A O 1
ATOM 624 N N . HIS A 1 87 ? 10.763 4.459 -1.383 1.00 98.56 87 HIS A N 1
ATOM 625 C CA . HIS A 1 87 ? 11.884 4.750 -2.283 1.00 98.56 87 HIS A CA 1
ATOM 626 C C . HIS A 1 87 ? 12.372 3.510 -3.049 1.00 98.56 87 HIS A C 1
ATOM 628 O O . HIS A 1 87 ? 12.731 3.625 -4.220 1.00 98.56 87 HIS A O 1
ATOM 634 N N . LEU A 1 88 ? 12.324 2.327 -2.428 1.00 98.38 88 LEU A N 1
ATOM 635 C CA . LEU A 1 88 ? 12.686 1.063 -3.071 1.00 98.38 88 LEU A CA 1
ATOM 636 C C . LEU A 1 88 ? 11.649 0.675 -4.125 1.00 98.38 88 LEU A C 1
ATOM 638 O O . LEU A 1 88 ? 12.014 0.274 -5.226 1.00 98.38 88 LEU A O 1
ATOM 642 N N . VAL A 1 89 ? 10.359 0.839 -3.816 1.00 98.50 89 VAL A N 1
ATOM 643 C CA . VAL A 1 89 ? 9.264 0.586 -4.768 1.00 98.50 89 VAL A CA 1
ATOM 644 C C . VAL A 1 89 ? 9.353 1.530 -5.966 1.00 98.50 89 VAL A C 1
ATOM 646 O O . VAL A 1 89 ? 9.258 1.085 -7.111 1.00 98.50 89 VAL A O 1
ATOM 649 N N . LYS A 1 90 ? 9.613 2.819 -5.717 1.00 98.50 90 LYS A N 1
ATOM 650 C CA . LYS A 1 90 ? 9.837 3.821 -6.765 1.00 98.50 90 LYS A CA 1
ATOM 651 C C . LYS A 1 90 ? 11.017 3.441 -7.660 1.00 98.50 90 LYS A C 1
ATOM 653 O O . LYS A 1 90 ? 10.869 3.417 -8.880 1.00 98.50 90 LYS A O 1
ATOM 658 N N . GLN A 1 91 ? 12.167 3.115 -7.070 1.00 97.88 91 GLN A N 1
ATOM 659 C CA . GLN A 1 91 ? 13.348 2.683 -7.820 1.00 97.88 91 GLN A CA 1
ATOM 660 C C . GLN A 1 91 ? 13.040 1.438 -8.662 1.00 97.88 91 GLN A C 1
ATOM 662 O O . GLN A 1 91 ? 13.375 1.381 -9.843 1.00 97.88 91 GLN A O 1
ATOM 667 N N . MET A 1 92 ? 12.344 0.459 -8.085 1.00 96.44 92 MET A N 1
ATOM 668 C CA . MET A 1 92 ? 12.004 -0.769 -8.790 1.00 96.44 92 MET A CA 1
ATOM 669 C C . MET A 1 92 ? 11.101 -0.510 -10.006 1.00 96.44 92 MET A C 1
ATOM 671 O O . MET A 1 92 ? 11.307 -1.115 -11.057 1.00 96.44 92 MET A O 1
ATOM 675 N N . ALA A 1 93 ? 10.145 0.418 -9.903 1.00 97.38 93 ALA A N 1
ATOM 676 C CA . ALA A 1 93 ? 9.306 0.832 -11.029 1.00 97.38 93 ALA A CA 1
ATOM 677 C C . ALA A 1 93 ? 10.100 1.533 -12.145 1.00 97.38 93 ALA A C 1
ATOM 679 O O . ALA A 1 93 ? 9.827 1.315 -13.327 1.00 97.38 93 ALA A O 1
ATOM 680 N N . GLN A 1 94 ? 11.126 2.311 -11.787 1.00 96.88 94 GLN A N 1
ATOM 681 C CA . GLN A 1 94 ? 12.032 2.942 -12.754 1.00 96.88 94 GLN A CA 1
ATOM 682 C C . GLN A 1 94 ? 12.894 1.910 -13.500 1.00 96.88 94 GLN A C 1
ATOM 684 O O . GLN A 1 94 ? 13.151 2.061 -14.694 1.00 96.88 94 GLN A O 1
ATOM 689 N N . GLU A 1 95 ? 13.324 0.847 -12.816 1.00 95.94 95 GLU A N 1
ATOM 690 C CA . GLU A 1 95 ? 14.147 -0.227 -13.389 1.00 95.94 95 GLU A CA 1
ATOM 691 C C . GLU A 1 95 ? 13.327 -1.246 -14.200 1.00 95.94 95 GLU A C 1
ATOM 693 O O . GLU A 1 95 ? 13.834 -1.866 -15.142 1.00 95.94 95 GLU A O 1
ATOM 698 N N . HIS A 1 96 ? 12.050 -1.425 -13.857 1.00 95.38 96 HIS A N 1
ATOM 699 C CA . HIS A 1 96 ? 11.182 -2.442 -14.439 1.00 95.38 96 HIS A CA 1
ATOM 700 C C . HIS A 1 96 ? 9.831 -1.850 -14.880 1.00 95.38 96 HIS A C 1
ATOM 702 O O . HIS A 1 96 ? 8.880 -1.849 -14.101 1.00 95.38 96 HIS A O 1
ATOM 708 N N . PRO A 1 97 ? 9.661 -1.488 -16.170 1.00 93.31 97 PRO A N 1
ATOM 709 C CA . PRO A 1 97 ? 8.423 -0.882 -16.694 1.00 93.31 97 PRO A CA 1
ATOM 710 C C . PRO A 1 97 ? 7.147 -1.740 -16.583 1.00 93.31 97 PRO A C 1
ATOM 712 O O . PRO A 1 97 ? 6.055 -1.293 -16.935 1.00 93.31 97 PRO A O 1
ATOM 715 N N . ALA A 1 98 ? 7.272 -3.007 -16.177 1.00 94.94 98 ALA A N 1
ATOM 716 C CA . ALA A 1 98 ? 6.134 -3.872 -15.881 1.00 94.94 98 ALA A CA 1
ATOM 717 C C . ALA A 1 98 ? 5.529 -3.601 -14.490 1.00 94.94 98 ALA A C 1
ATOM 719 O O . ALA A 1 98 ? 4.440 -4.091 -14.195 1.00 94.94 98 ALA A O 1
ATOM 720 N N . ILE A 1 99 ? 6.217 -2.855 -13.632 1.00 97.81 99 ILE A N 1
ATOM 721 C CA . ILE A 1 99 ? 5.765 -2.554 -12.279 1.00 97.81 99 ILE A CA 1
ATOM 722 C C . ILE A 1 99 ? 4.903 -1.299 -12.289 1.00 97.81 99 ILE A C 1
ATOM 724 O O . ILE A 1 99 ? 5.250 -0.285 -12.886 1.00 97.81 99 ILE A O 1
ATOM 728 N N . ILE A 1 100 ? 3.779 -1.389 -11.591 1.00 98.44 100 ILE A N 1
ATOM 729 C CA . ILE A 1 100 ? 2.978 -0.257 -11.154 1.00 98.44 100 ILE A CA 1
ATOM 730 C C . ILE A 1 100 ? 3.321 -0.059 -9.674 1.00 98.44 100 ILE A C 1
ATOM 732 O O . ILE A 1 100 ? 3.007 -0.942 -8.868 1.00 98.44 100 ILE A O 1
ATOM 736 N N . PRO A 1 101 ? 4.006 1.034 -9.304 1.00 98.69 101 PRO A N 1
ATOM 737 C CA . PRO A 1 101 ? 4.330 1.290 -7.910 1.00 98.69 101 PRO A CA 1
ATOM 738 C C . PRO A 1 101 ? 3.055 1.645 -7.141 1.00 98.69 101 PRO A C 1
ATOM 740 O O . PRO A 1 101 ? 2.199 2.377 -7.644 1.00 98.69 101 PRO A O 1
ATOM 743 N N . CYS A 1 102 ? 2.918 1.139 -5.921 1.00 98.88 102 CYS A N 1
ATOM 744 C CA . CYS A 1 102 ? 1.901 1.593 -4.981 1.00 98.88 102 CYS A CA 1
ATOM 745 C C . CYS A 1 102 ? 2.585 2.175 -3.743 1.00 98.88 102 CYS A C 1
ATOM 747 O O . CYS A 1 102 ? 3.512 1.564 -3.202 1.00 98.88 102 CYS A O 1
ATOM 749 N N . PHE A 1 103 ? 2.139 3.360 -3.321 1.00 98.88 103 PHE A N 1
ATOM 750 C CA . PHE A 1 103 ? 2.613 4.005 -2.098 1.00 98.88 103 PHE A CA 1
ATOM 751 C C . PHE A 1 103 ? 1.471 4.159 -1.105 1.00 98.88 103 PHE A C 1
ATOM 753 O O . PHE A 1 103 ? 0.416 4.713 -1.425 1.00 98.88 103 PHE A O 1
ATOM 760 N N . GLY A 1 104 ? 1.700 3.680 0.108 1.00 98.69 104 GLY A N 1
ATOM 761 C CA . GLY A 1 104 ? 0.753 3.758 1.200 1.00 98.69 104 GLY A CA 1
ATOM 762 C C . GLY A 1 104 ? 1.388 3.336 2.515 1.00 98.69 104 GLY A C 1
ATOM 763 O O . GLY A 1 104 ? 2.457 2.718 2.550 1.00 98.69 104 GLY A O 1
ATOM 764 N N . LEU A 1 105 ? 0.740 3.734 3.599 1.00 98.88 105 LEU A N 1
ATOM 765 C CA . LEU A 1 105 ? 1.084 3.352 4.955 1.00 98.88 105 LEU A CA 1
ATOM 766 C C . LEU A 1 105 ? 0.142 2.229 5.397 1.00 98.88 105 LEU A C 1
ATOM 768 O O . LEU A 1 105 ? -1.053 2.459 5.614 1.00 98.88 105 LEU A O 1
ATOM 772 N N . HIS A 1 106 ? 0.697 1.025 5.523 1.00 98.75 106 HIS A N 1
ATOM 773 C CA . HIS A 1 106 ? -0.009 -0.169 5.974 1.00 98.75 106 HIS A CA 1
ATOM 774 C C . HIS A 1 106 ? -0.396 -0.034 7.459 1.00 98.75 106 HIS A C 1
ATOM 776 O O . HIS A 1 106 ? 0.398 0.508 8.238 1.00 98.75 106 HIS A O 1
ATOM 782 N N . PRO A 1 107 ? -1.549 -0.579 7.909 1.00 98.62 107 PRO A N 1
ATOM 783 C CA . PRO A 1 107 ? -1.996 -0.500 9.303 1.00 98.62 107 PRO A CA 1
ATOM 784 C C . PRO A 1 107 ? -0.952 -0.942 10.329 1.00 98.62 107 PRO A C 1
ATOM 786 O O . PRO A 1 107 ? -0.948 -0.425 11.440 1.00 98.62 107 PRO A O 1
ATOM 789 N N . TRP A 1 108 ? -0.048 -1.863 9.975 1.00 98.50 108 TRP A N 1
ATOM 790 C CA . TRP A 1 108 ? 1.008 -2.314 10.892 1.00 98.50 108 TRP A CA 1
ATOM 791 C C . TRP A 1 108 ? 2.054 -1.246 11.216 1.00 98.50 108 TRP A C 1
ATOM 793 O O . TRP A 1 108 ? 2.636 -1.261 12.295 1.00 98.50 108 TRP A O 1
ATOM 803 N N . TRP A 1 109 ? 2.286 -0.320 10.291 1.00 98.50 109 TRP A N 1
ATOM 804 C CA . TRP A 1 109 ? 3.330 0.695 10.407 1.00 98.50 109 TRP A CA 1
ATOM 805 C C . TRP A 1 109 ? 2.790 2.051 10.864 1.00 98.50 109 TRP A C 1
ATOM 807 O O . TRP A 1 109 ? 3.560 2.995 11.017 1.00 98.50 109 TRP A O 1
ATOM 817 N N . VAL A 1 110 ? 1.485 2.143 11.139 1.00 98.44 110 VAL A N 1
ATOM 818 C CA . VAL A 1 110 ? 0.828 3.351 11.654 1.00 98.44 110 VAL A CA 1
ATOM 819 C C . VAL A 1 110 ? 1.554 3.943 12.870 1.00 98.44 110 VAL A C 1
ATOM 821 O O . VAL A 1 110 ? 1.822 5.144 12.835 1.00 98.44 110 VAL A O 1
ATOM 824 N N . PRO A 1 111 ? 1.962 3.171 13.899 1.00 98.25 111 PRO A N 1
ATOM 825 C CA . PRO A 1 111 ? 2.654 3.740 15.061 1.00 98.25 111 PRO A CA 1
ATOM 826 C C . PRO A 1 111 ? 4.043 4.318 14.761 1.00 98.25 111 PRO A C 1
ATOM 828 O O . PRO A 1 111 ? 4.576 5.075 15.567 1.00 98.25 111 PRO A O 1
ATOM 831 N N . GLU A 1 112 ? 4.653 3.942 13.634 1.00 97.88 112 GLU A N 1
ATOM 832 C CA . GLU A 1 112 ? 6.005 4.363 13.248 1.00 97.88 112 GLU A CA 1
ATOM 833 C C . GLU A 1 112 ? 6.015 5.547 12.274 1.00 97.88 112 GLU A C 1
ATOM 835 O O . GLU A 1 112 ? 7.093 5.994 11.876 1.00 97.88 112 GLU A O 1
ATOM 840 N N . ARG A 1 113 ? 4.835 6.053 11.892 1.00 98.31 113 ARG A N 1
ATOM 841 C CA . ARG A 1 113 ? 4.701 7.183 10.969 1.00 98.31 113 ARG A CA 1
ATOM 842 C C . ARG A 1 113 ? 5.381 8.431 11.521 1.00 98.31 113 ARG A C 1
ATOM 844 O O . ARG A 1 113 ? 5.228 8.773 12.697 1.00 98.31 113 ARG A O 1
ATOM 851 N N . SER A 1 114 ? 6.107 9.137 10.666 1.00 98.44 114 SER A N 1
ATOM 852 C CA . SER A 1 114 ? 6.635 10.455 11.000 1.00 98.44 114 SER A CA 1
ATOM 853 C C . SER A 1 114 ? 5.496 11.483 11.109 1.00 98.44 114 SER A C 1
ATOM 855 O O . SER A 1 114 ? 4.411 11.251 10.581 1.00 98.44 114 SER A O 1
ATOM 857 N N . PRO A 1 115 ? 5.695 12.645 11.755 1.00 98.00 115 PRO A N 1
ATOM 858 C CA . PRO A 1 115 ? 4.710 13.732 11.720 1.00 98.00 115 PRO A CA 1
ATOM 859 C C . PRO A 1 115 ? 4.390 14.230 10.299 1.00 98.00 115 PRO A C 1
ATOM 861 O O . PRO A 1 115 ? 3.266 14.657 10.043 1.00 98.00 115 PRO A O 1
ATOM 864 N N . ASP A 1 116 ? 5.351 14.105 9.376 1.00 98.06 116 ASP A N 1
ATOM 865 C CA . ASP A 1 116 ? 5.299 14.634 8.007 1.00 98.06 116 ASP A CA 1
ATOM 866 C C . ASP A 1 116 ? 4.990 13.539 6.961 1.00 98.06 116 ASP A C 1
ATOM 868 O O . ASP A 1 116 ? 5.195 13.720 5.756 1.00 98.06 116 ASP A O 1
ATOM 872 N N . TRP A 1 117 ? 4.497 12.375 7.402 1.00 98.56 117 TRP A N 1
ATOM 873 C CA . TRP A 1 117 ? 4.286 11.202 6.546 1.00 98.56 117 TRP A CA 1
ATOM 874 C C . TRP A 1 117 ? 3.344 11.480 5.363 1.00 98.56 117 TRP A C 1
ATOM 876 O O . TRP A 1 117 ? 3.562 10.967 4.266 1.00 98.56 117 TRP A O 1
ATOM 886 N N . MET A 1 118 ? 2.317 12.317 5.559 1.00 98.62 118 MET A N 1
ATOM 887 C CA . MET A 1 118 ? 1.380 12.704 4.495 1.00 98.62 118 MET A CA 1
ATOM 888 C C . MET A 1 118 ? 2.032 13.596 3.442 1.00 98.62 118 MET A C 1
ATOM 890 O O . MET A 1 118 ? 1.771 13.420 2.252 1.00 98.62 118 MET A O 1
ATOM 894 N N . ASP A 1 119 ? 2.882 14.534 3.858 1.00 98.62 119 ASP A N 1
ATOM 895 C CA . ASP A 1 119 ? 3.597 15.412 2.930 1.00 98.62 119 ASP A CA 1
ATOM 896 C C . ASP A 1 119 ? 4.611 14.603 2.118 1.00 98.62 119 ASP A C 1
ATOM 898 O O . ASP A 1 119 ? 4.684 14.735 0.894 1.00 98.62 119 ASP A O 1
ATOM 902 N N . SER A 1 120 ? 5.299 13.672 2.782 1.00 98.44 120 SER A N 1
ATOM 903 C CA . SER A 1 120 ? 6.185 12.705 2.133 1.00 98.44 120 SER A CA 1
ATOM 904 C C . SER A 1 120 ? 5.425 11.847 1.116 1.00 98.44 120 SER A C 1
ATOM 906 O O . SER A 1 120 ? 5.846 11.730 -0.034 1.00 98.44 120 SER A O 1
ATOM 908 N N . LEU A 1 121 ? 4.261 11.302 1.486 1.00 98.75 121 LEU A N 1
ATOM 909 C CA . LEU A 1 121 ? 3.430 10.504 0.581 1.00 98.75 121 LEU A CA 1
ATOM 910 C C . LEU A 1 121 ? 2.983 11.315 -0.648 1.00 98.75 121 LEU A C 1
ATOM 912 O O . LEU A 1 121 ? 3.095 10.841 -1.780 1.00 98.75 121 LEU A O 1
ATOM 916 N N . ARG A 1 122 ? 2.542 12.566 -0.455 1.00 98.75 122 ARG A N 1
ATOM 917 C CA . ARG A 1 122 ? 2.180 13.481 -1.553 1.00 98.75 122 ARG A CA 1
ATOM 918 C C . ARG A 1 122 ? 3.363 13.768 -2.478 1.00 98.75 122 ARG A C 1
ATOM 920 O O . ARG A 1 122 ? 3.180 13.814 -3.696 1.00 98.75 122 ARG A O 1
ATOM 927 N N . GLN A 1 123 ? 4.569 13.920 -1.932 1.00 98.69 123 GLN A N 1
ATOM 928 C CA . GLN A 1 123 ? 5.778 14.093 -2.734 1.00 98.69 123 GLN A CA 1
ATOM 929 C C . GLN A 1 123 ? 6.030 12.879 -3.641 1.00 98.69 123 GLN A C 1
ATOM 931 O O . GLN A 1 123 ? 6.282 13.057 -4.833 1.00 98.69 123 GLN A O 1
ATOM 936 N N . PHE A 1 124 ? 5.883 11.653 -3.129 1.00 98.69 124 PHE A N 1
ATOM 937 C CA . PHE A 1 124 ? 6.034 10.440 -3.940 1.00 98.69 124 PHE A CA 1
ATOM 938 C C . PHE A 1 124 ? 5.059 10.387 -5.124 1.00 98.69 124 PHE A C 1
ATOM 940 O O . PHE A 1 124 ? 5.470 10.019 -6.228 1.00 98.69 124 PHE A O 1
ATOM 947 N N . PHE A 1 125 ? 3.803 10.806 -4.931 1.00 98.62 125 PHE A N 1
ATOM 948 C CA . PHE A 1 125 ? 2.817 10.897 -6.016 1.00 98.62 125 PHE A CA 1
ATOM 949 C C . PHE A 1 125 ? 3.124 12.000 -7.031 1.00 98.62 125 PHE A C 1
ATOM 951 O O . PHE A 1 125 ? 2.915 11.798 -8.226 1.00 98.62 125 PHE A O 1
ATOM 958 N N . SER A 1 126 ? 3.647 13.143 -6.582 1.00 98.38 126 SER A N 1
ATOM 959 C CA . SER A 1 126 ? 4.102 14.217 -7.476 1.00 98.38 126 SER A CA 1
ATOM 960 C C . SER A 1 126 ? 5.246 13.746 -8.383 1.00 98.38 126 SER A C 1
ATOM 962 O O . SER A 1 126 ? 5.271 14.025 -9.580 1.00 98.38 126 SER A O 1
ATOM 964 N N . GLU A 1 127 ? 6.179 12.976 -7.821 1.00 98.25 127 GLU A N 1
ATOM 965 C CA . GLU A 1 127 ? 7.348 12.461 -8.535 1.00 98.25 127 GLU A CA 1
ATOM 966 C C . GLU A 1 127 ? 7.064 11.196 -9.361 1.00 98.25 127 GLU A C 1
ATOM 968 O O . GLU A 1 127 ? 7.876 10.842 -10.217 1.00 98.25 127 GLU A O 1
ATOM 973 N N . THR A 1 128 ? 5.946 10.511 -9.101 1.00 98.19 128 THR A N 1
ATOM 974 C CA . THR A 1 128 ? 5.582 9.229 -9.731 1.00 98.19 128 THR A CA 1
ATOM 975 C C . THR A 1 128 ? 4.088 9.216 -10.100 1.00 98.19 128 THR A C 1
ATOM 977 O O . THR A 1 128 ? 3.282 8.545 -9.445 1.00 98.19 128 THR A O 1
ATOM 980 N N . PRO A 1 129 ? 3.670 9.976 -11.130 1.00 96.81 129 PRO A N 1
ATOM 981 C CA . PRO A 1 129 ? 2.2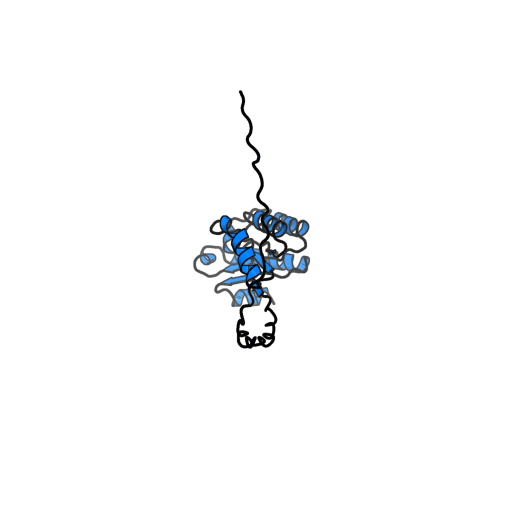54 10.171 -11.444 1.00 96.81 129 PRO A CA 1
ATOM 982 C C . PRO A 1 129 ? 1.493 8.897 -11.834 1.00 96.81 129 PRO A C 1
ATOM 984 O O . PRO A 1 129 ? 0.267 8.899 -11.817 1.00 96.81 129 PRO A O 1
ATOM 987 N N . GLU A 1 130 ? 2.170 7.818 -12.215 1.00 96.12 130 GLU A N 1
ATOM 988 C CA . GLU A 1 130 ? 1.590 6.514 -12.554 1.00 96.12 130 GLU A CA 1
ATOM 989 C C . GLU A 1 130 ? 1.279 5.630 -11.337 1.00 96.12 130 GLU A C 1
ATOM 991 O O . GLU A 1 130 ? 0.645 4.584 -11.496 1.00 96.12 130 GLU A O 1
ATOM 996 N N . ALA A 1 131 ? 1.713 6.032 -10.139 1.00 98.50 131 ALA A N 1
ATOM 997 C CA . ALA A 1 131 ? 1.536 5.247 -8.926 1.00 98.50 131 ALA A CA 1
ATOM 998 C C . ALA A 1 131 ? 0.061 5.117 -8.507 1.00 98.50 131 ALA A C 1
ATOM 1000 O O . ALA A 1 131 ? -0.764 6.008 -8.741 1.00 98.50 131 ALA A O 1
ATOM 1001 N N . ALA A 1 132 ? -0.249 4.008 -7.838 1.00 98.69 132 ALA A N 1
ATOM 1002 C CA . ALA A 1 132 ? -1.510 3.786 -7.134 1.00 98.69 132 ALA A CA 1
ATOM 1003 C C . ALA A 1 132 ? -1.352 4.037 -5.625 1.00 98.69 132 ALA A C 1
ATOM 1005 O O . ALA A 1 132 ? -0.237 4.046 -5.100 1.00 98.69 132 ALA A O 1
ATOM 1006 N N . VAL A 1 133 ? -2.465 4.222 -4.913 1.00 98.81 133 VAL A N 1
ATOM 1007 C CA . VAL A 1 133 ? -2.449 4.320 -3.447 1.00 98.81 133 VAL A CA 1
ATOM 1008 C C . VAL A 1 133 ? -2.428 2.924 -2.849 1.00 98.81 133 VAL A C 1
ATOM 1010 O O . VAL A 1 133 ? -3.213 2.065 -3.243 1.00 98.81 133 VAL A O 1
ATOM 1013 N N . GLY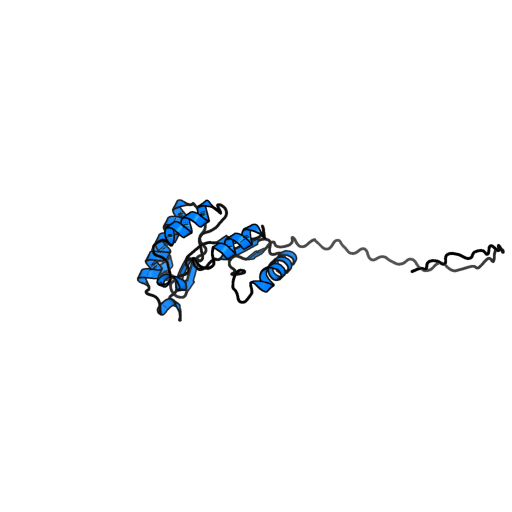 A 1 134 ? -1.543 2.697 -1.888 1.00 95.38 134 GLY A N 1
ATOM 1014 C CA . GLY A 1 134 ? -1.502 1.479 -1.095 1.00 95.38 134 GLY A CA 1
ATOM 1015 C C . GLY A 1 134 ? -0.110 0.848 -0.945 1.00 95.38 134 GLY A C 1
ATOM 1016 O O . GLY A 1 134 ? 0.844 1.256 -1.588 1.00 95.38 134 GLY A O 1
ATOM 1017 N N . GLU A 1 135 ? 0.034 -0.155 -0.090 1.00 97.56 135 GLU A N 1
ATOM 1018 C CA . GLU A 1 135 ? -1.087 -0.745 0.646 1.00 97.56 135 GLU A CA 1
ATOM 1019 C C . GLU A 1 135 ? -1.520 0.106 1.851 1.00 97.56 135 GLU A C 1
ATOM 1021 O O . GLU A 1 135 ? -0.709 0.723 2.538 1.00 97.56 135 GLU A O 1
ATOM 1026 N N . THR A 1 136 ? -2.829 0.175 2.080 1.00 98.69 136 THR A N 1
ATOM 1027 C CA . THR A 1 136 ? -3.446 0.871 3.219 1.00 98.69 136 THR A CA 1
ATOM 1028 C C . THR A 1 136 ? -4.728 0.151 3.616 1.00 98.69 136 THR A C 1
ATOM 1030 O O . THR A 1 136 ? -5.304 -0.564 2.798 1.00 98.69 136 THR A O 1
ATOM 1033 N N . GLY A 1 137 ? -5.194 0.300 4.853 1.00 98.56 137 GLY A N 1
ATOM 1034 C CA . GLY A 1 137 ? -6.453 -0.298 5.281 1.00 98.56 137 GLY A CA 1
ATOM 1035 C C . GLY A 1 137 ? -6.486 -0.662 6.753 1.00 98.56 137 GLY A C 1
ATOM 1036 O O . GLY A 1 137 ? -5.909 0.029 7.587 1.00 98.56 137 GLY A O 1
ATOM 1037 N N . LEU A 1 138 ? -7.188 -1.750 7.069 1.00 98.75 138 LEU A N 1
ATOM 1038 C CA . LEU A 1 138 ? -7.570 -2.112 8.431 1.00 98.75 138 LEU A CA 1
ATOM 1039 C C . LEU A 1 138 ? -7.188 -3.555 8.762 1.00 98.75 138 LEU A C 1
ATOM 1041 O O . LEU A 1 138 ? -7.508 -4.493 8.025 1.00 98.75 138 LEU A O 1
ATOM 1045 N N . ASP A 1 139 ? -6.578 -3.755 9.925 1.00 98.69 139 ASP A N 1
ATOM 1046 C CA . ASP A 1 139 ? -6.150 -5.060 10.410 1.00 98.69 139 ASP A CA 1
ATOM 1047 C C . ASP A 1 139 ? -6.570 -5.285 11.872 1.00 98.69 139 ASP A C 1
ATOM 1049 O O . ASP A 1 139 ? -6.031 -4.706 12.815 1.00 98.69 139 ASP A O 1
ATOM 1053 N N . LYS A 1 140 ? -7.531 -6.196 12.061 1.00 98.38 140 LYS A N 1
ATOM 1054 C CA . LYS A 1 140 ? -7.945 -6.756 13.361 1.00 98.38 140 LYS A CA 1
ATOM 1055 C C . LYS A 1 140 ? -7.441 -8.196 13.543 1.00 98.38 140 LYS A C 1
ATOM 1057 O O . LYS A 1 140 ? -8.051 -8.998 14.256 1.00 98.38 140 LYS A O 1
ATOM 1062 N N . GLY A 1 141 ? -6.377 -8.577 12.848 1.00 97.94 141 GLY A N 1
ATOM 1063 C CA . GLY A 1 141 ? -5.640 -9.830 12.976 1.00 97.94 141 GLY A CA 1
ATOM 1064 C C . GLY A 1 141 ? -4.781 -9.886 14.242 1.00 97.94 141 GLY A C 1
ATOM 1065 O O . GLY A 1 141 ? -4.950 -9.100 15.168 1.00 97.94 141 GLY A O 1
ATOM 1066 N N . SER A 1 142 ? -3.878 -10.864 14.327 1.00 97.06 142 SER A N 1
ATOM 1067 C CA . SER A 1 142 ? -3.035 -11.050 15.519 1.00 97.06 142 SER A CA 1
ATOM 1068 C C . SER A 1 142 ? -2.080 -9.881 15.752 1.00 97.06 142 SER A C 1
ATOM 1070 O O . SER A 1 142 ? -1.961 -9.436 16.888 1.00 97.06 142 SER A O 1
ATOM 1072 N N . HIS A 1 143 ? -1.431 -9.386 14.694 1.00 95.94 143 HIS A N 1
ATOM 1073 C CA . HIS A 1 143 ? -0.534 -8.234 14.777 1.00 95.94 143 HIS A CA 1
ATOM 1074 C C . HIS A 1 143 ? -1.313 -6.915 14.787 1.00 95.94 143 HIS A C 1
ATOM 1076 O O . HIS A 1 143 ? -1.101 -6.100 15.669 1.00 95.94 143 HIS A O 1
ATOM 1082 N N . GLY A 1 144 ? -2.293 -6.728 13.894 1.00 95.88 144 GLY A N 1
ATOM 1083 C CA . GLY A 1 144 ? -3.055 -5.475 13.832 1.00 95.88 144 GLY A CA 1
ATOM 1084 C C . GLY A 1 144 ? -3.770 -5.100 15.138 1.00 95.88 144 GLY A C 1
ATOM 1085 O O . GLY A 1 144 ? -3.864 -3.927 15.473 1.00 95.88 144 GLY A O 1
ATOM 1086 N N . LYS A 1 145 ? -4.180 -6.080 15.958 1.00 96.06 145 LYS A N 1
ATOM 1087 C CA . LYS A 1 145 ? -4.758 -5.823 17.292 1.00 96.06 145 LYS A CA 1
ATOM 1088 C C . LYS A 1 145 ? -3.794 -5.208 18.309 1.00 96.06 145 LYS A C 1
ATOM 1090 O O . LYS A 1 145 ? -4.259 -4.770 19.358 1.00 96.06 145 LYS A O 1
ATOM 1095 N N . THR A 1 146 ? -2.484 -5.219 18.063 1.00 97.69 146 THR A N 1
ATOM 1096 C CA . THR A 1 146 ? -1.515 -4.540 18.939 1.00 97.69 146 THR A CA 1
ATOM 1097 C C . THR A 1 146 ? -1.413 -3.045 18.642 1.00 97.69 146 THR A C 1
ATOM 1099 O O . THR A 1 146 ? -0.670 -2.349 19.325 1.00 97.69 146 THR A O 1
ATOM 1102 N N . ILE A 1 147 ? -2.127 -2.563 17.626 1.00 98.19 147 ILE A N 1
ATOM 1103 C CA . ILE A 1 147 ? -2.124 -1.181 17.153 1.00 98.19 147 ILE A CA 1
ATOM 1104 C C . ILE A 1 147 ? -3.494 -0.585 17.437 1.00 98.19 147 ILE A C 1
ATOM 1106 O O . ILE A 1 147 ? -4.511 -1.269 17.293 1.00 98.19 147 ILE A O 1
ATOM 1110 N N . ASP A 1 148 ? -3.522 0.681 17.849 1.00 98.38 148 ASP A N 1
ATOM 1111 C CA . ASP A 1 148 ? -4.775 1.377 18.109 1.00 98.38 148 ASP A CA 1
ATOM 1112 C C . ASP A 1 148 ? -5.640 1.404 16.842 1.00 98.38 148 ASP A C 1
ATOM 1114 O O . ASP A 1 148 ? -5.218 1.846 15.773 1.00 98.38 148 ASP A O 1
ATOM 1118 N N . PHE A 1 149 ? -6.856 0.870 16.951 1.00 98.44 149 PHE A N 1
ATOM 1119 C CA . PHE A 1 149 ? -7.734 0.738 15.794 1.00 98.44 149 PHE A CA 1
ATOM 1120 C C . PHE A 1 149 ? -8.240 2.100 15.301 1.00 98.44 149 PHE A C 1
ATOM 1122 O O . PHE A 1 149 ? -8.461 2.257 14.104 1.00 98.44 149 PHE A O 1
AT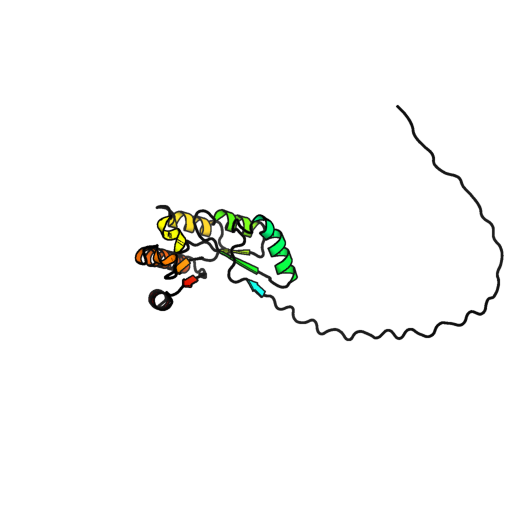OM 1129 N N . GLY A 1 150 ? -8.385 3.084 16.195 1.00 98.56 150 GLY A N 1
ATOM 1130 C CA . GLY A 1 150 ? -8.731 4.452 15.820 1.00 98.56 150 GLY A CA 1
ATOM 1131 C C . GLY A 1 150 ? -7.642 5.090 14.961 1.00 98.56 150 GLY A C 1
ATOM 1132 O O . GLY A 1 150 ? -7.958 5.689 13.939 1.00 98.56 150 GLY A O 1
ATOM 1133 N N . GLU A 1 151 ? -6.367 4.876 15.299 1.00 98.50 151 GLU A N 1
ATOM 1134 C CA . GLU A 1 151 ? -5.257 5.340 14.458 1.00 98.50 151 GLU A CA 1
ATOM 1135 C C . GLU A 1 151 ? -5.220 4.650 13.087 1.00 98.50 151 GLU A C 1
ATOM 1137 O O . GLU A 1 151 ? -4.929 5.304 12.084 1.00 98.50 151 GLU A O 1
ATOM 1142 N N . GLN A 1 152 ? -5.531 3.347 13.010 1.00 98.75 152 GLN A N 1
ATOM 1143 C CA . GLN A 1 152 ? -5.645 2.662 11.714 1.00 98.75 152 GLN A CA 1
ATOM 1144 C C . GLN A 1 152 ? -6.745 3.285 10.849 1.00 98.75 152 GLN A C 1
ATOM 1146 O O . GLN A 1 152 ? -6.526 3.511 9.660 1.00 98.75 152 GLN A O 1
ATOM 1151 N N . VAL A 1 153 ? -7.909 3.572 11.443 1.00 98.75 153 VAL A N 1
ATOM 1152 C CA . VAL A 1 153 ? -9.036 4.215 10.753 1.00 98.75 153 VAL A CA 1
ATOM 1153 C C . VAL A 1 153 ? -8.649 5.612 10.272 1.00 98.75 153 VAL A C 1
ATOM 1155 O O . VAL A 1 153 ? -8.786 5.879 9.083 1.00 98.75 153 VAL A O 1
ATOM 1158 N N . GLU A 1 154 ? -8.080 6.455 11.139 1.00 98.56 154 GLU A N 1
ATOM 1159 C CA . GLU A 1 154 ? -7.650 7.813 10.772 1.00 98.56 154 GLU A CA 1
ATOM 1160 C C . GLU A 1 154 ? -6.661 7.788 9.594 1.00 98.56 154 GLU A C 1
ATOM 1162 O O . GLU A 1 154 ? -6.835 8.491 8.599 1.00 98.56 154 GLU A O 1
ATOM 1167 N N . VAL A 1 155 ? -5.620 6.953 9.671 1.00 98.81 155 VAL A N 1
ATOM 1168 C CA . VAL A 1 155 ? -4.606 6.855 8.611 1.00 98.81 155 VAL A CA 1
ATOM 1169 C C . VAL A 1 155 ? -5.189 6.299 7.313 1.00 98.81 155 VAL A C 1
ATOM 1171 O O . VAL A 1 155 ? -4.781 6.724 6.226 1.00 98.81 155 VAL A O 1
ATOM 1174 N N . PHE A 1 156 ? -6.121 5.352 7.398 1.00 98.81 156 PHE A N 1
ATOM 1175 C CA . PHE A 1 156 ? -6.783 4.803 6.224 1.00 98.81 156 PHE A CA 1
ATOM 1176 C C . PHE A 1 156 ? -7.667 5.853 5.540 1.00 98.81 156 PHE A C 1
ATOM 1178 O O . PHE A 1 156 ? -7.527 6.065 4.335 1.00 98.81 156 PHE A O 1
ATOM 1185 N N . GLU A 1 157 ? -8.500 6.573 6.295 1.00 98.75 157 GLU A N 1
ATOM 1186 C CA . GLU A 1 157 ? -9.364 7.642 5.777 1.00 98.75 157 GLU A CA 1
ATOM 1187 C C . GLU A 1 157 ? -8.554 8.742 5.080 1.00 98.75 157 GLU A C 1
ATOM 1189 O O . GLU A 1 157 ? -8.859 9.100 3.942 1.00 98.75 157 GLU A O 1
ATOM 1194 N N . ARG A 1 158 ? -7.448 9.202 5.680 1.00 98.69 158 ARG A N 1
ATOM 1195 C CA . ARG A 1 158 ? -6.585 10.231 5.065 1.00 98.69 158 ARG A CA 1
ATOM 1196 C C . ARG A 1 158 ? -5.945 9.774 3.751 1.00 98.69 158 ARG A C 1
ATOM 1198 O O . ARG A 1 158 ? -5.749 10.580 2.841 1.00 98.69 158 ARG A O 1
ATOM 1205 N N . GLN A 1 159 ? -5.627 8.487 3.621 1.00 98.81 159 GLN A N 1
ATOM 1206 C CA . GLN A 1 159 ? -5.112 7.931 2.365 1.00 98.81 159 GLN A CA 1
ATOM 1207 C C . GLN A 1 159 ? -6.214 7.739 1.314 1.00 98.81 159 GLN A C 1
ATOM 1209 O O . GLN A 1 159 ? -5.945 7.918 0.127 1.00 98.81 159 GLN A O 1
ATOM 1214 N N . LEU A 1 160 ? -7.451 7.433 1.721 1.00 98.81 160 LEU A N 1
ATOM 1215 C CA . LEU A 1 160 ? -8.610 7.417 0.821 1.00 98.81 160 LEU A CA 1
ATOM 1216 C C . LEU A 1 160 ? -8.947 8.820 0.302 1.00 98.81 160 LEU A C 1
ATOM 1218 O O . LEU A 1 160 ? -9.234 8.981 -0.885 1.00 98.81 160 LEU A O 1
ATOM 1222 N N . GLU A 1 161 ? -8.872 9.838 1.160 1.00 98.69 161 GLU A N 1
ATOM 1223 C CA . GLU A 1 161 ? -9.015 11.242 0.764 1.00 98.69 161 GLU A CA 1
ATOM 1224 C C . GLU A 1 161 ? -7.959 11.626 -0.275 1.00 98.69 161 GLU A C 1
ATOM 1226 O O . GLU A 1 161 ? -8.305 12.140 -1.339 1.00 98.69 161 GLU A O 1
ATOM 1231 N N . LEU A 1 162 ? -6.690 11.280 -0.033 1.00 98.69 162 LEU A N 1
ATOM 1232 C CA . LEU A 1 162 ? -5.615 11.490 -1.004 1.00 98.69 162 LEU A CA 1
ATOM 1233 C C . LEU A 1 162 ? -5.873 10.751 -2.326 1.00 98.69 162 LEU A C 1
ATOM 1235 O O . LEU A 1 162 ? -5.693 11.324 -3.400 1.00 98.69 162 LEU A O 1
ATOM 1239 N N . ALA A 1 163 ? -6.314 9.492 -2.271 1.00 98.62 163 ALA A N 1
ATOM 1240 C CA . ALA A 1 163 ? -6.643 8.716 -3.465 1.00 98.62 163 ALA A CA 1
ATOM 1241 C C . ALA A 1 163 ? -7.746 9.382 -4.293 1.00 98.62 163 ALA A C 1
ATOM 1243 O O . ALA A 1 163 ? -7.652 9.441 -5.519 1.00 98.62 163 ALA A O 1
ATOM 1244 N N . LYS A 1 164 ? -8.768 9.917 -3.618 1.00 98.44 164 LYS A N 1
ATOM 1245 C CA . LYS A 1 164 ? -9.866 10.659 -4.238 1.00 98.44 164 LYS A CA 1
ATOM 1246 C C . LYS A 1 164 ? -9.382 11.964 -4.865 1.00 98.44 164 LYS A C 1
ATOM 1248 O O . LYS A 1 164 ? -9.748 12.244 -6.000 1.00 98.44 164 LYS A O 1
ATOM 1253 N N . GLU A 1 165 ? -8.561 12.738 -4.157 1.00 98.44 165 GLU A N 1
ATOM 1254 C CA . GLU A 1 165 ? -7.970 13.984 -4.668 1.00 98.44 165 GLU A CA 1
ATOM 1255 C C . GLU A 1 165 ? -7.128 13.758 -5.931 1.00 98.44 165 GLU A C 1
ATOM 1257 O O . GLU A 1 165 ? -7.154 14.578 -6.846 1.00 98.44 165 GLU A O 1
ATOM 1262 N N . LEU A 1 166 ? -6.383 12.651 -5.979 1.00 98.31 166 LEU A N 1
ATOM 1263 C CA . LEU A 1 166 ? -5.475 12.315 -7.079 1.00 98.31 166 LEU A CA 1
ATOM 1264 C C . LEU A 1 166 ? -6.111 11.433 -8.169 1.00 98.31 166 LEU A C 1
ATOM 1266 O O . LEU A 1 166 ? -5.418 11.048 -9.115 1.00 98.31 166 LEU A O 1
ATOM 1270 N N . GLU A 1 167 ? -7.390 11.076 -8.022 1.00 98.31 167 GLU A N 1
ATOM 1271 C CA . GLU A 1 167 ? -8.119 10.144 -8.894 1.00 98.31 167 GLU A CA 1
ATOM 1272 C C . GLU A 1 167 ? -7.371 8.809 -9.106 1.00 98.31 167 GLU A C 1
ATOM 1274 O O . GLU A 1 167 ? -7.254 8.291 -10.222 1.00 98.31 167 GLU A O 1
ATOM 1279 N N . LYS A 1 168 ? -6.825 8.243 -8.020 1.00 98.25 168 LYS A N 1
ATOM 1280 C CA . LYS A 1 168 ? -6.033 7.004 -8.036 1.00 98.25 168 LYS A CA 1
ATOM 1281 C C . LYS A 1 168 ? -6.806 5.795 -7.508 1.00 98.25 168 LYS A C 1
ATOM 1283 O O . LYS A 1 168 ? -7.585 5.929 -6.565 1.00 98.25 168 LYS A O 1
ATOM 1288 N N . PRO A 1 169 ? -6.562 4.589 -8.059 1.00 98.00 169 PRO A N 1
ATOM 1289 C CA . PRO A 1 169 ? -7.040 3.358 -7.443 1.00 98.00 169 PRO A CA 1
ATOM 1290 C C . PRO A 1 169 ? -6.323 3.102 -6.109 1.00 98.00 169 PRO A C 1
ATOM 1292 O O . PRO A 1 169 ? -5.199 3.569 -5.900 1.00 98.00 169 PRO A O 1
ATOM 1295 N N . VAL A 1 170 ? -6.964 2.313 -5.241 1.00 98.38 170 VAL A N 1
ATOM 1296 C CA . VAL A 1 170 ? -6.456 1.964 -3.907 1.00 98.38 170 VAL A CA 1
ATOM 1297 C C . VAL A 1 170 ? -6.291 0.450 -3.768 1.00 98.38 170 VAL A C 1
ATOM 1299 O O . VAL A 1 170 ? -7.231 -0.307 -4.011 1.00 98.38 170 VAL A O 1
ATOM 1302 N N . SER A 1 171 ? -5.107 0.013 -3.345 1.00 98.38 171 SER A N 1
ATOM 1303 C CA . SER A 1 171 ? -4.812 -1.348 -2.892 1.00 98.38 171 SER A CA 1
ATOM 1304 C C . SER A 1 171 ? -5.110 -1.444 -1.393 1.00 98.38 171 SER A C 1
ATOM 1306 O O . SER A 1 171 ? -4.380 -0.892 -0.565 1.00 98.38 171 SER A O 1
ATOM 1308 N N . VAL A 1 172 ? -6.233 -2.086 -1.056 1.00 98.44 172 VAL A N 1
ATOM 1309 C CA . VAL A 1 172 ? -6.769 -2.120 0.312 1.00 98.44 172 VAL A CA 1
ATOM 1310 C C . VAL A 1 172 ? -6.381 -3.411 1.030 1.00 98.44 172 VAL A C 1
ATOM 1312 O O . VAL A 1 172 ? -6.774 -4.503 0.616 1.00 98.44 172 VAL A O 1
ATOM 1315 N N . HIS A 1 173 ? -5.698 -3.275 2.164 1.00 98.56 173 HIS A N 1
ATOM 1316 C CA . HIS A 1 173 ? -5.503 -4.344 3.140 1.00 98.56 173 HIS A CA 1
ATOM 1317 C C . HIS A 1 173 ? -6.712 -4.438 4.072 1.00 98.56 173 HIS A C 1
ATOM 1319 O O . HIS A 1 173 ? -7.114 -3.458 4.699 1.00 98.56 173 HIS A O 1
ATOM 1325 N N . CYS A 1 174 ? -7.306 -5.622 4.196 1.00 98.31 174 CYS A N 1
ATOM 1326 C CA . CYS A 1 174 ? -8.433 -5.823 5.101 1.00 98.31 174 CYS A CA 1
ATOM 1327 C C . CYS A 1 174 ? -8.377 -7.198 5.757 1.00 98.31 174 CYS A C 1
ATOM 1329 O O . CYS A 1 174 ? -8.654 -8.223 5.131 1.00 98.31 174 CYS A O 1
ATOM 1331 N N . VAL A 1 175 ? -8.082 -7.226 7.055 1.00 98.44 175 VAL A N 1
ATOM 1332 C CA . VAL A 1 175 ? -8.039 -8.462 7.841 1.00 98.44 175 VAL A CA 1
ATOM 1333 C C . VAL A 1 175 ? -9.005 -8.351 9.008 1.00 98.44 175 VAL A C 1
ATOM 1335 O O . VAL A 1 175 ? -8.804 -7.569 9.932 1.00 98.44 175 VAL A O 1
ATOM 1338 N N . ARG A 1 176 ? -10.065 -9.172 8.992 1.00 97.94 176 ARG A N 1
ATOM 1339 C CA . ARG A 1 176 ? -11.098 -9.235 10.051 1.00 97.94 176 ARG A CA 1
ATOM 1340 C C . ARG A 1 176 ? -11.772 -7.883 10.366 1.00 97.94 176 ARG A C 1
ATOM 1342 O O . ARG A 1 176 ? -12.303 -7.719 11.459 1.00 97.94 176 ARG A O 1
ATOM 1349 N N . ALA A 1 177 ? -11.779 -6.955 9.411 1.00 97.81 177 ALA A N 1
ATOM 1350 C CA . ALA A 1 177 ? -12.317 -5.597 9.548 1.00 97.81 177 ALA A CA 1
ATOM 1351 C C . ALA A 1 177 ? -13.257 -5.216 8.385 1.00 97.81 177 ALA A C 1
ATOM 1353 O O . ALA A 1 177 ? -13.410 -4.048 8.052 1.00 97.81 177 ALA A O 1
ATOM 1354 N N . PHE A 1 178 ? -13.870 -6.207 7.726 1.00 97.62 178 PHE A N 1
ATOM 1355 C CA . PHE A 1 178 ? -14.675 -5.975 6.519 1.00 97.62 178 PHE A CA 1
ATOM 1356 C C . PHE A 1 178 ? -15.925 -5.121 6.786 1.00 97.62 178 PHE A C 1
ATOM 1358 O O . PHE A 1 178 ? -16.322 -4.340 5.931 1.00 97.62 178 PHE A O 1
ATOM 1365 N N . GLY A 1 179 ? -16.532 -5.248 7.973 1.00 97.62 179 GLY A N 1
ATOM 1366 C CA . GLY A 1 179 ? -17.664 -4.407 8.375 1.00 97.62 179 GLY A CA 1
ATOM 1367 C C . GLY A 1 179 ? -17.275 -2.933 8.458 1.00 97.62 179 GLY A C 1
ATOM 1368 O O . GLY A 1 179 ? -17.910 -2.107 7.814 1.00 97.62 179 GLY A O 1
ATOM 1369 N N . ASP A 1 180 ? -16.183 -2.636 9.165 1.00 97.94 180 ASP A N 1
ATOM 1370 C CA . ASP A 1 180 ? -15.641 -1.280 9.303 1.00 97.94 180 ASP A CA 1
ATOM 1371 C C . ASP A 1 180 ? -15.222 -0.705 7.940 1.00 97.94 180 ASP A C 1
ATOM 1373 O O . ASP A 1 180 ? -15.548 0.431 7.611 1.00 97.94 180 ASP A O 1
ATOM 1377 N N . LEU A 1 181 ? -14.573 -1.521 7.098 1.00 97.75 181 LEU A N 1
ATOM 1378 C CA . LEU A 1 181 ? -14.204 -1.137 5.734 1.00 97.75 181 LEU A CA 1
ATOM 1379 C C . LEU A 1 181 ? -15.425 -0.681 4.921 1.00 97.75 181 LEU A C 1
ATOM 1381 O O . LEU A 1 181 ? -15.374 0.349 4.255 1.00 97.75 181 LEU A O 1
ATOM 1385 N N . LEU A 1 182 ? -16.527 -1.436 4.965 1.00 96.94 182 LEU A N 1
ATOM 1386 C CA . LEU A 1 182 ? -17.752 -1.071 4.251 1.00 96.94 182 LEU A CA 1
ATOM 1387 C C . LEU A 1 182 ? -18.430 0.175 4.819 1.00 96.94 182 LEU A C 1
ATOM 1389 O O . LEU A 1 182 ? -19.198 0.806 4.104 1.00 96.94 182 LEU A O 1
ATOM 1393 N N . GLU A 1 183 ? -18.234 0.496 6.094 1.00 97.12 183 GLU A N 1
ATOM 1394 C CA . GLU A 1 183 ? -18.757 1.732 6.678 1.00 97.12 183 GLU A CA 1
ATOM 1395 C C . GLU A 1 183 ? -17.967 2.949 6.202 1.00 97.12 183 GLU A C 1
ATOM 1397 O O . GLU A 1 183 ? -18.588 3.941 5.833 1.00 97.12 183 GLU A O 1
ATOM 1402 N N . ILE A 1 184 ? -16.640 2.833 6.117 1.00 96.81 184 ILE A N 1
ATOM 1403 C CA . ILE A 1 184 ? -15.747 3.898 5.639 1.00 96.81 184 ILE A CA 1
ATOM 1404 C C . ILE A 1 184 ? -15.914 4.164 4.133 1.00 96.81 184 ILE A C 1
ATOM 1406 O O . ILE A 1 184 ? -15.829 5.305 3.696 1.00 96.81 184 ILE A O 1
ATOM 1410 N N . LEU A 1 185 ? -16.146 3.127 3.319 1.00 93.75 185 LEU A N 1
ATOM 1411 C CA . LEU A 1 185 ? -16.224 3.256 1.853 1.00 93.75 185 LEU A CA 1
ATOM 1412 C C . LEU A 1 185 ? -17.591 3.716 1.300 1.00 93.75 185 LEU A C 1
ATOM 1414 O O . LEU A 1 185 ? -17.742 3.790 0.078 1.00 93.75 185 LEU A O 1
ATOM 1418 N N . LYS A 1 186 ? -18.594 3.951 2.151 1.00 83.25 186 LYS A N 1
ATOM 1419 C CA . LYS A 1 186 ? -19.932 4.415 1.731 1.00 83.25 186 LYS A CA 1
ATOM 1420 C C 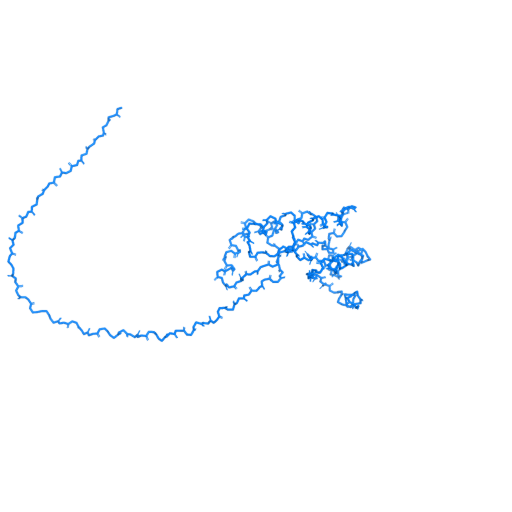. LYS A 1 186 ? -19.945 5.897 1.377 1.00 83.25 186 LYS A C 1
ATOM 1422 O O . LYS A 1 186 ? -20.679 6.230 0.420 1.00 83.25 186 LYS A O 1
#

Foldseek 3Di:
DDDDDDDDDDDDDDDDDDDDDDDDDDDDDPDPPDDPPPPPPQDAAEAEEDACQPPVRVVVSVVVVVVVVVNRHQAYEHFDAAPVCQVVLVVVCVVDVRYAYEYAHALLCLVVADPCRLVSSVVSCVVRVSHAYDDAEAAPDPRSVVGDRVSSVVRRLSSVVVCVVSVHHYNYDDHPCVVVVVVSVD

Radius of gyration: 31.2 Å; chains: 1; bounding box: 82×64×81 Å

Sequence (186 aa):
RFADTTLADSSHRSNLRAGSGHGSSPPPTITMAQAPGRAASAVRLFDAHCHLQDPRIAAAAPSLIRAATASGVGRFAVNGTSEKDWHLVKQMAQEHPAIIPCFGLHPWWVPERSPDWMDSLRQFFSETPEAAVGETGLDKGSHGKTIDFGEQVEVFERQLELAKELEKPVSVHCVRAFGDLLEILK